Protein AF-A0A7M1S1E6-F1 (afdb_monomer_lite)

Foldseek 3Di:
DPPVVVVVVVVVVVVVVVVVVVVVVVVVVVVVVPPPPPPPPDDDDDDDDDDDDDDDDPDPPDDPDDDPDDPPPPPPPPPPPPPPVVVVVVVVVVLVVCCVVQVVVHDVSNVVSVVVVVVVVVVVVVVVVLVVLVVVLVVLQVVLVVQLVVCVVVVPPVSNVVSVVVHRDRPVVVVVVVVVVVPD

Secondary structure (DSSP, 8-state):
--HHHHHHHHHHHHHHHHHHHHHHHHHHHHTTGGGSSSSSS-------------PPP-------------TTS-TTSSS--S--HHHHHHHHHHHHHHHHHHHHT-HHHHHHHHHHHHHHHHHHHHHHHHHHHHHHHHHHHHHHHHHHHHHHHHT-HHHHHHHHHTPPPPHHHHHHHHHHTT--

Radius of gyration: 31.43 Å; chains: 1; bounding box: 73×65×68 Å

pLDDT: mean 72.52, std 20.59, range [36.53, 97.0]

Sequence (184 aa):
MNTRIGRIAGVFLFIAALAVFISLSDKKEELAATKKTVVQNEITETDSKQKIQTPKPKEKSLKPAMPVLKNDEYAILSDMDKKDDSKEDFLERAEAHKEALARERGSEALERYYEQKEKKEKRLSERQAKREANKVYHEKMKSWREEIKEAKENGDNDRLDELKNHRPIHHQKEVQLTNNDTES

Structure (mmCIF, N/CA/C/O backbone):
data_AF-A0A7M1S1E6-F1
#
_entry.id   AF-A0A7M1S1E6-F1
#
loop_
_atom_site.group_PDB
_atom_site.id
_atom_site.type_symbol
_atom_site.label_atom_id
_atom_site.label_alt_id
_atom_site.label_comp_id
_atom_site.label_asym_id
_atom_site.label_entity_id
_atom_site.label_seq_id
_atom_site.pdbx_PDB_ins_code
_atom_site.Cartn_x
_atom_site.Cartn_y
_atom_site.Cartn_z
_atom_site.occupancy
_atom_site.B_iso_or_equiv
_atom_site.auth_seq_id
_atom_site.auth_comp_id
_atom_site.auth_asym_id
_atom_site.auth_atom_id
_atom_site.pdbx_PDB_model_num
ATOM 1 N N . MET A 1 1 ? -32.875 4.373 -35.059 1.00 52.97 1 MET A N 1
ATOM 2 C CA . MET A 1 1 ? -32.781 3.247 -34.097 1.00 52.97 1 MET A CA 1
ATOM 3 C C . MET A 1 1 ? -31.522 2.392 -34.344 1.00 52.97 1 MET A C 1
ATOM 5 O O . MET A 1 1 ? -31.580 1.179 -34.210 1.00 52.97 1 MET A O 1
ATOM 9 N N . ASN A 1 2 ? -30.352 2.994 -34.631 1.00 56.81 2 ASN A N 1
ATOM 10 C CA . ASN A 1 2 ? -29.192 2.249 -35.174 1.00 56.81 2 ASN A CA 1
ATOM 11 C C . ASN A 1 2 ? -27.992 2.125 -34.211 1.00 56.81 2 ASN A C 1
ATOM 13 O O . ASN A 1 2 ? -27.007 1.475 -34.537 1.00 56.81 2 ASN A O 1
ATOM 17 N N . THR A 1 3 ? -28.056 2.700 -33.006 1.00 56.97 3 THR A N 1
ATOM 18 C CA . THR A 1 3 ? -26.932 2.691 -32.045 1.00 56.97 3 THR A CA 1
ATOM 19 C C . THR A 1 3 ? -26.925 1.486 -31.100 1.00 56.97 3 THR A C 1
ATOM 21 O O . THR A 1 3 ? -25.923 1.232 -30.436 1.00 56.97 3 THR A O 1
ATOM 24 N N . ARG A 1 4 ? -28.023 0.720 -31.026 1.00 57.44 4 ARG A N 1
ATOM 25 C CA . ARG A 1 4 ? -28.127 -0.455 -30.141 1.00 57.44 4 ARG A CA 1
ATOM 26 C C . ARG A 1 4 ? -27.495 -1.710 -30.752 1.00 57.44 4 ARG A C 1
ATOM 28 O O . ARG A 1 4 ? -26.844 -2.460 -30.038 1.00 57.44 4 ARG A O 1
ATOM 35 N N . ILE A 1 5 ? -27.601 -1.884 -32.069 1.00 60.41 5 ILE A N 1
ATOM 36 C CA . ILE A 1 5 ? -27.043 -3.043 -32.786 1.00 60.41 5 ILE A CA 1
ATOM 37 C C . ILE A 1 5 ? -25.507 -2.966 -32.843 1.00 60.41 5 ILE A C 1
ATOM 39 O O . ILE A 1 5 ? -24.835 -3.966 -32.611 1.00 60.41 5 ILE A O 1
ATOM 43 N N . GLY A 1 6 ? -24.940 -1.766 -33.029 1.00 58.78 6 GLY A N 1
ATOM 44 C CA . GLY A 1 6 ? -23.483 -1.568 -33.015 1.00 58.78 6 GLY A CA 1
ATOM 45 C C . GLY A 1 6 ? -22.830 -1.856 -31.657 1.00 58.78 6 GLY A C 1
ATOM 46 O O . GLY A 1 6 ? -21.718 -2.371 -31.603 1.00 58.78 6 GLY A O 1
ATOM 47 N N . ARG A 1 7 ? -23.540 -1.596 -30.550 1.00 61.97 7 ARG A N 1
ATOM 48 C CA . ARG A 1 7 ? -23.051 -1.909 -29.196 1.00 61.97 7 ARG A CA 1
ATOM 49 C C . ARG A 1 7 ? -23.015 -3.411 -28.930 1.00 61.97 7 ARG A C 1
ATOM 51 O O . ARG A 1 7 ? -22.058 -3.891 -28.339 1.00 61.97 7 ARG A O 1
ATOM 58 N N . ILE A 1 8 ? -24.014 -4.149 -29.410 1.00 68.25 8 ILE A N 1
ATOM 59 C CA . ILE A 1 8 ? -24.065 -5.609 -29.268 1.00 68.25 8 ILE A CA 1
ATOM 60 C C . ILE A 1 8 ? -22.963 -6.261 -30.114 1.00 68.25 8 ILE A C 1
ATOM 62 O O . ILE A 1 8 ? -22.230 -7.106 -29.608 1.00 68.25 8 ILE A O 1
ATOM 66 N N . ALA A 1 9 ? -22.767 -5.808 -31.357 1.00 68.12 9 ALA A N 1
ATOM 67 C CA . ALA A 1 9 ? -21.688 -6.301 -32.215 1.00 68.12 9 ALA A CA 1
ATOM 68 C C . ALA A 1 9 ? -20.290 -6.058 -31.610 1.00 68.12 9 ALA A C 1
ATOM 70 O O . ALA A 1 9 ? -19.444 -6.948 -31.655 1.00 68.12 9 ALA A O 1
ATOM 71 N N . GLY A 1 10 ? -20.063 -4.898 -30.982 1.00 68.12 10 GLY A N 1
ATOM 72 C CA . GLY A 1 10 ? -18.801 -4.597 -30.296 1.00 68.12 10 GLY A CA 1
ATOM 73 C C . GLY A 1 10 ? -18.521 -5.510 -29.098 1.00 68.12 10 GLY A C 1
ATOM 74 O O . GLY A 1 10 ? -17.386 -5.946 -28.915 1.00 68.12 10 GLY A O 1
ATOM 75 N N . VAL A 1 11 ? -19.553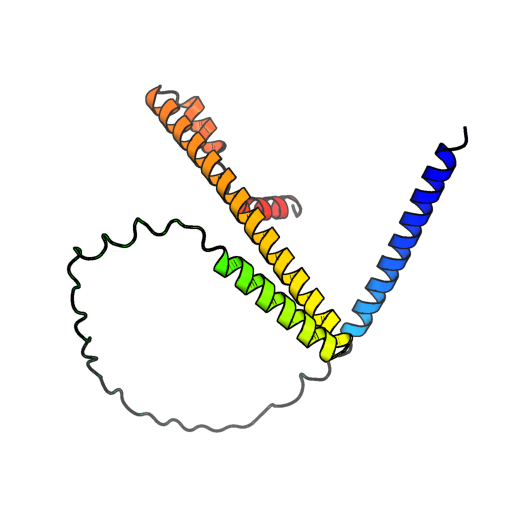 -5.860 -28.322 1.00 75.88 11 VAL A N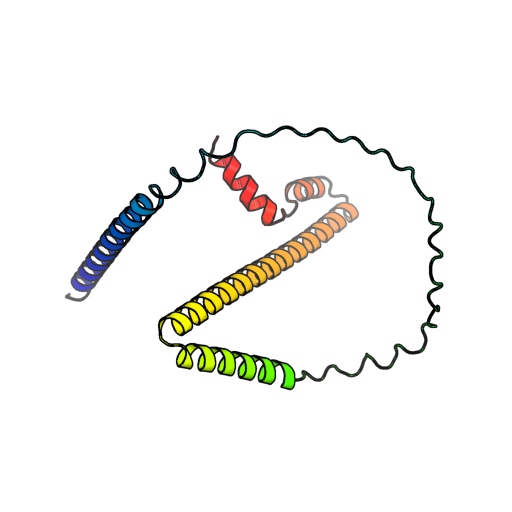 1
ATOM 76 C CA . VAL A 1 11 ? -19.417 -6.788 -27.185 1.00 75.88 11 VAL A CA 1
ATOM 77 C C . VAL A 1 11 ? -19.069 -8.200 -27.663 1.00 75.88 11 VAL A C 1
ATOM 79 O O . VAL A 1 11 ? -18.168 -8.822 -27.106 1.00 75.88 11 VAL A O 1
ATOM 82 N N . PHE A 1 12 ? -19.704 -8.691 -28.731 1.00 76.50 12 PHE A N 1
ATOM 83 C CA . PHE A 1 12 ? -19.366 -10.003 -29.295 1.00 76.50 12 PHE A CA 1
ATOM 84 C C . PHE A 1 12 ? -17.934 -10.060 -29.843 1.00 76.50 12 PHE A C 1
ATOM 86 O O . PHE A 1 12 ? -17.242 -11.059 -29.645 1.00 76.50 12 PHE A O 1
ATOM 93 N N . LEU A 1 13 ? -17.460 -8.981 -30.470 1.00 78.44 13 LEU A N 1
ATOM 94 C CA . LEU A 1 13 ? -16.096 -8.897 -30.999 1.00 78.44 13 LEU A CA 1
ATOM 95 C C . LEU A 1 13 ? -15.051 -8.883 -29.868 1.00 78.44 13 LEU A C 1
ATOM 97 O O . LEU A 1 13 ? -14.005 -9.519 -29.979 1.00 78.44 13 LEU A O 1
ATOM 101 N N . PHE A 1 14 ? -15.372 -8.237 -28.744 1.00 79.81 14 PHE A N 1
ATOM 102 C CA . PHE A 1 14 ? -14.532 -8.232 -27.546 1.00 79.81 14 PHE A CA 1
ATOM 103 C C . PHE A 1 14 ? -14.448 -9.614 -26.873 1.00 79.81 14 PHE A C 1
ATOM 105 O O . PHE A 1 14 ? -13.361 -10.056 -26.503 1.00 79.81 14 PHE A O 1
ATOM 112 N N . ILE A 1 15 ? -15.570 -10.336 -26.777 1.00 79.56 15 ILE A N 1
ATOM 113 C CA . ILE A 1 15 ? -15.604 -11.702 -26.223 1.00 79.56 15 ILE A CA 1
ATOM 114 C C . ILE A 1 15 ? -14.808 -12.673 -27.107 1.00 79.56 15 ILE A C 1
ATOM 116 O O . ILE A 1 15 ? -14.051 -13.495 -26.592 1.00 79.56 15 ILE A O 1
ATOM 120 N N . ALA A 1 16 ? -14.916 -12.550 -28.434 1.00 78.06 16 ALA A N 1
ATOM 121 C CA . ALA A 1 16 ? -14.142 -13.372 -29.363 1.00 78.06 16 ALA A CA 1
ATOM 122 C C . ALA A 1 16 ? -12.626 -13.134 -29.223 1.00 78.06 16 ALA A C 1
ATOM 124 O O . ALA A 1 16 ? -11.854 -14.092 -29.208 1.00 78.06 16 ALA A O 1
ATOM 125 N N . ALA A 1 17 ? -12.194 -11.878 -29.053 1.00 75.75 17 ALA A N 1
ATOM 126 C CA . ALA A 1 17 ? -10.786 -11.549 -28.827 1.00 75.75 17 ALA A CA 1
ATOM 127 C C . ALA A 1 17 ? -10.250 -12.135 -27.505 1.00 75.75 17 ALA A C 1
ATOM 129 O O . ALA A 1 17 ? -9.141 -12.672 -27.474 1.00 75.75 17 ALA A O 1
ATOM 130 N N . LEU A 1 18 ? -11.053 -12.100 -26.436 1.00 76.56 18 LEU A N 1
ATOM 131 C CA . LEU A 1 18 ? -10.714 -12.709 -25.145 1.00 76.56 18 LEU A CA 1
ATOM 132 C C . LEU A 1 18 ? -10.569 -14.234 -25.236 1.00 76.56 18 LEU A C 1
ATOM 134 O O . LEU A 1 18 ? -9.604 -14.784 -24.711 1.00 76.56 18 LEU A O 1
ATOM 138 N N . ALA A 1 19 ? -11.470 -14.916 -25.948 1.00 73.81 19 ALA A N 1
ATOM 139 C CA . ALA A 1 19 ? -11.402 -16.368 -26.127 1.00 73.81 19 ALA A CA 1
ATOM 140 C C . ALA A 1 19 ? -10.139 -16.811 -26.894 1.00 73.81 19 ALA A C 1
ATOM 142 O O . ALA A 1 19 ? -9.501 -17.800 -26.530 1.00 73.81 19 ALA A O 1
ATOM 143 N N . VAL A 1 20 ? -9.731 -16.052 -27.920 1.00 72.00 20 VAL A N 1
ATOM 144 C CA . VAL A 1 20 ? -8.481 -16.309 -28.655 1.00 72.00 20 VAL A CA 1
ATOM 145 C C . VAL A 1 20 ? -7.259 -16.093 -27.755 1.00 72.00 20 VAL A C 1
ATOM 147 O O . VAL A 1 20 ? -6.328 -16.897 -27.784 1.00 72.00 20 VAL A O 1
ATOM 150 N N . PHE A 1 21 ? -7.263 -15.054 -26.915 1.00 70.19 21 PHE A N 1
ATOM 151 C CA . PHE A 1 21 ? -6.151 -14.758 -26.007 1.00 70.19 21 PHE A CA 1
ATOM 152 C C . PHE A 1 21 ? -5.959 -15.833 -24.922 1.00 70.19 21 PHE A C 1
ATOM 154 O O . PHE A 1 21 ? -4.823 -16.208 -24.617 1.00 70.19 21 PHE A O 1
ATOM 161 N N . ILE A 1 22 ? -7.055 -16.381 -24.388 1.00 69.75 22 ILE A N 1
ATOM 162 C CA . ILE A 1 22 ? -7.017 -17.500 -23.433 1.00 69.75 22 ILE A CA 1
ATOM 163 C C . ILE A 1 22 ? -6.448 -18.756 -24.113 1.00 69.75 22 ILE A C 1
ATOM 165 O O . ILE A 1 22 ? -5.489 -19.339 -23.616 1.00 69.75 22 ILE A O 1
ATOM 169 N N . SER A 1 23 ? -6.917 -19.099 -25.319 1.00 63.22 23 SER A N 1
ATOM 170 C CA . SER A 1 23 ? -6.437 -20.289 -26.041 1.00 63.22 23 SER A CA 1
ATOM 171 C C . SER A 1 23 ? -4.952 -20.221 -26.450 1.00 63.22 23 SER A C 1
ATOM 173 O O . SER A 1 23 ? -4.281 -21.251 -26.535 1.00 63.22 23 SER A O 1
ATOM 175 N N . LEU A 1 24 ? -4.395 -19.024 -26.681 1.00 58.66 24 LEU A N 1
ATOM 176 C CA . LEU A 1 24 ? -2.949 -18.852 -26.890 1.00 58.66 24 LEU A CA 1
ATOM 177 C C . LEU A 1 24 ? -2.126 -18.964 -25.598 1.00 58.66 24 LEU A C 1
ATOM 179 O O . LEU A 1 24 ? -0.933 -19.267 -25.674 1.00 58.66 24 LEU A O 1
ATOM 183 N N . SER A 1 25 ? -2.731 -18.703 -24.441 1.00 57.88 25 SER A N 1
ATOM 184 C CA . SER A 1 25 ? -2.046 -18.748 -23.146 1.00 57.88 25 SER A CA 1
ATOM 185 C C . SER A 1 25 ? -1.888 -20.188 -22.652 1.00 57.88 25 SER A C 1
ATOM 187 O O . SER A 1 25 ? -0.794 -20.550 -22.222 1.00 57.88 25 SER A O 1
ATOM 189 N N . ASP A 1 26 ? -2.890 -21.044 -22.873 1.00 54.19 26 ASP A N 1
ATOM 190 C CA . ASP A 1 26 ? -2.815 -22.478 -22.541 1.00 54.19 26 ASP A CA 1
ATOM 191 C C . ASP A 1 26 ? -1.723 -23.208 -23.349 1.00 54.19 26 ASP A C 1
ATOM 193 O O . ASP A 1 26 ? -1.003 -24.064 -22.833 1.00 54.19 26 ASP A O 1
ATOM 197 N N . LYS A 1 27 ? -1.487 -22.797 -24.604 1.00 53.91 27 LYS A N 1
ATOM 198 C CA . LYS A 1 27 ? -0.403 -23.359 -25.437 1.00 53.91 27 LYS A CA 1
ATOM 199 C C . LYS A 1 27 ? 1.004 -22.981 -24.963 1.00 53.91 27 LYS A C 1
ATOM 201 O O . LYS A 1 27 ? 1.975 -23.616 -25.375 1.00 53.91 27 LYS A O 1
ATOM 206 N N . LYS A 1 28 ? 1.150 -21.944 -24.128 1.00 51.31 28 LYS A N 1
ATOM 207 C CA . LYS A 1 28 ? 2.451 -21.557 -23.558 1.00 51.31 28 LYS A CA 1
ATOM 208 C C . LYS A 1 28 ? 2.794 -22.350 -22.298 1.00 51.31 28 LYS A C 1
ATOM 210 O O . LYS A 1 28 ? 3.980 -22.545 -22.038 1.00 51.31 28 LYS A O 1
ATOM 215 N N . GLU A 1 29 ? 1.802 -22.849 -21.560 1.00 48.88 29 GLU A N 1
ATOM 216 C CA . GLU A 1 29 ? 2.043 -23.711 -20.396 1.00 48.88 29 GLU A CA 1
ATOM 217 C C . GLU A 1 29 ? 2.444 -25.138 -20.789 1.00 48.88 29 GLU A C 1
ATOM 219 O O . GLU A 1 29 ? 3.326 -25.719 -20.153 1.00 48.88 29 GLU A O 1
ATOM 224 N N . GLU A 1 30 ? 1.920 -25.675 -21.895 1.00 47.91 30 GLU A N 1
ATOM 225 C CA . GLU A 1 30 ? 2.250 -27.040 -22.337 1.00 47.91 30 GLU A CA 1
ATOM 226 C C . GLU A 1 30 ? 3.721 -27.188 -22.799 1.00 47.91 30 GLU A C 1
ATOM 228 O O . GLU A 1 30 ? 4.353 -28.230 -22.615 1.00 47.91 30 GLU A O 1
ATOM 233 N N . LEU A 1 31 ? 4.334 -26.112 -23.308 1.00 46.62 31 LEU A N 1
ATOM 234 C CA . LEU A 1 31 ? 5.741 -26.086 -23.744 1.00 46.62 31 LEU A CA 1
ATOM 235 C C . LEU A 1 31 ? 6.757 -25.914 -22.599 1.00 46.62 31 LEU A C 1
ATOM 237 O O . LEU A 1 31 ? 7.948 -26.177 -22.788 1.00 46.62 31 LEU A O 1
ATOM 241 N N . ALA A 1 32 ? 6.322 -25.483 -21.412 1.00 46.84 32 ALA A N 1
ATOM 242 C CA . ALA A 1 32 ? 7.204 -25.268 -20.262 1.00 46.84 32 ALA A CA 1
ATOM 243 C C . ALA A 1 32 ? 7.409 -26.537 -19.410 1.00 46.84 32 ALA A C 1
ATOM 245 O O . ALA A 1 32 ? 8.403 -26.640 -18.683 1.00 46.84 32 ALA A O 1
ATOM 246 N N . ALA A 1 33 ? 6.507 -27.518 -19.516 1.00 47.44 33 ALA A N 1
ATOM 247 C CA . ALA A 1 33 ? 6.531 -28.737 -18.709 1.00 47.44 33 ALA A CA 1
ATOM 248 C C . ALA A 1 33 ? 7.559 -29.786 -19.183 1.00 47.44 33 ALA A C 1
ATOM 250 O O . ALA A 1 33 ? 8.023 -30.596 -18.385 1.00 47.44 33 ALA A O 1
ATOM 251 N N . THR A 1 34 ? 7.991 -29.754 -20.447 1.00 49.56 34 THR A N 1
ATOM 252 C CA . THR A 1 34 ? 8.858 -30.798 -21.031 1.00 49.56 34 THR A CA 1
ATOM 253 C C . THR A 1 34 ? 10.362 -30.580 -20.834 1.00 49.56 34 THR A C 1
ATOM 255 O O . THR A 1 34 ? 11.150 -31.469 -21.148 1.00 49.56 34 THR A O 1
ATOM 258 N N . LYS A 1 35 ? 10.802 -29.444 -20.270 1.00 48.03 35 LYS A N 1
ATOM 259 C CA . LYS A 1 35 ? 12.237 -29.172 -20.024 1.00 48.03 35 LYS A CA 1
ATOM 260 C C . LYS A 1 35 ? 12.731 -29.510 -18.615 1.00 48.03 35 LYS A C 1
ATOM 262 O O . LYS A 1 35 ? 13.939 -29.519 -18.396 1.00 48.03 35 LYS A O 1
ATOM 267 N N . LYS A 1 36 ? 11.844 -29.781 -17.651 1.00 47.56 36 LYS A N 1
ATOM 268 C CA . LYS A 1 36 ? 12.243 -29.997 -16.245 1.00 47.56 36 LYS A CA 1
ATOM 269 C C . LYS A 1 36 ? 12.613 -31.439 -15.891 1.00 47.56 36 LYS A C 1
ATOM 271 O O . LYS A 1 36 ? 13.169 -31.658 -14.822 1.00 47.56 36 LYS A O 1
ATOM 276 N N . THR A 1 37 ? 12.374 -32.406 -16.771 1.00 40.62 37 THR A N 1
ATOM 277 C CA . THR A 1 37 ? 12.481 -33.834 -16.424 1.00 40.62 37 THR A CA 1
ATOM 278 C C . THR A 1 37 ? 13.822 -34.488 -16.770 1.00 40.62 37 THR A C 1
ATOM 280 O O . THR A 1 37 ? 14.015 -35.653 -16.451 1.00 40.62 37 THR A O 1
ATOM 283 N N . VAL A 1 38 ? 14.768 -33.772 -17.393 1.00 44.47 38 VAL A N 1
ATOM 284 C CA . VAL A 1 38 ? 16.019 -34.379 -17.907 1.00 44.47 38 VAL A CA 1
ATOM 285 C C . VAL A 1 38 ? 17.242 -34.162 -16.994 1.00 44.47 38 VAL A C 1
ATOM 287 O O . VAL A 1 38 ? 18.271 -34.786 -17.204 1.00 44.47 38 VAL A O 1
ATOM 290 N N . VAL A 1 39 ? 17.165 -33.334 -15.944 1.00 42.72 39 VAL A N 1
ATOM 291 C CA . VAL A 1 39 ? 18.375 -32.871 -15.212 1.00 42.72 39 VAL A CA 1
ATOM 292 C C . VAL A 1 39 ? 18.534 -33.467 -13.797 1.00 42.72 39 VAL A C 1
ATOM 294 O O . VAL A 1 39 ? 19.424 -33.063 -13.062 1.00 42.72 39 VAL A O 1
ATOM 297 N N . GLN A 1 40 ? 17.710 -34.434 -13.374 1.00 36.53 40 GLN A N 1
ATOM 298 C CA . GLN A 1 40 ? 17.728 -34.932 -11.979 1.00 36.53 40 GLN A CA 1
ATOM 299 C C . GLN A 1 40 ? 18.268 -36.351 -11.743 1.00 36.53 40 GLN A C 1
ATOM 301 O O . GLN A 1 40 ? 18.232 -36.805 -10.605 1.00 36.53 40 GLN A O 1
ATOM 306 N N . ASN A 1 41 ? 18.840 -37.020 -12.747 1.00 43.00 41 ASN A N 1
ATOM 307 C CA . ASN A 1 41 ? 19.399 -38.366 -12.579 1.00 43.00 41 ASN A CA 1
ATOM 308 C C . ASN A 1 41 ? 20.877 -38.433 -12.977 1.00 43.00 41 ASN A C 1
ATOM 310 O O . ASN A 1 41 ? 21.221 -39.070 -13.963 1.00 43.00 41 ASN A O 1
ATOM 314 N N . GLU A 1 42 ? 21.755 -37.793 -12.211 1.00 41.34 42 GLU A N 1
ATOM 315 C CA . GLU A 1 42 ? 23.163 -38.191 -12.139 1.00 41.34 42 GLU A CA 1
ATOM 316 C C . GLU A 1 42 ? 23.797 -37.569 -10.892 1.00 41.34 42 GLU A C 1
ATOM 318 O O . GLU A 1 42 ? 23.424 -36.471 -10.486 1.00 41.34 42 GLU A O 1
ATOM 323 N N . ILE A 1 43 ? 24.777 -38.266 -10.317 1.00 43.59 43 ILE A N 1
ATOM 324 C CA . ILE A 1 43 ? 25.498 -37.987 -9.062 1.00 43.59 43 ILE A CA 1
ATOM 325 C C . ILE A 1 43 ? 24.903 -38.708 -7.838 1.00 43.59 43 ILE A C 1
ATOM 327 O O . ILE A 1 43 ? 24.422 -38.118 -6.870 1.00 43.59 43 ILE A O 1
ATOM 331 N N . THR A 1 44 ? 25.030 -40.033 -7.863 1.00 42.72 44 THR A N 1
ATOM 332 C CA . THR A 1 44 ? 25.275 -40.844 -6.665 1.00 42.72 44 THR A CA 1
ATOM 333 C C . THR A 1 44 ? 26.758 -41.211 -6.589 1.00 42.72 44 THR A C 1
ATOM 335 O O . THR A 1 44 ? 27.384 -41.453 -7.615 1.00 42.72 44 THR A O 1
ATOM 338 N N . GLU A 1 45 ? 27.242 -41.309 -5.347 1.00 38.50 45 GLU A N 1
ATOM 339 C CA . GLU A 1 45 ? 28.502 -41.920 -4.891 1.00 38.50 45 GLU A CA 1
ATOM 340 C C . GLU A 1 45 ? 29.796 -41.110 -5.084 1.00 38.50 45 GLU A C 1
ATOM 342 O O . GLU A 1 45 ? 30.322 -40.976 -6.177 1.00 38.50 45 GLU A O 1
ATOM 347 N N . THR A 1 46 ? 30.374 -40.638 -3.972 1.00 42.88 46 THR A N 1
ATOM 348 C CA . THR A 1 46 ? 31.541 -41.322 -3.385 1.00 42.88 46 THR A CA 1
ATOM 349 C C . THR A 1 46 ? 31.732 -40.950 -1.913 1.00 42.88 46 THR A C 1
ATOM 351 O O . THR A 1 46 ? 31.617 -39.795 -1.506 1.00 42.88 46 THR A O 1
ATOM 354 N N . ASP A 1 47 ? 32.026 -41.994 -1.147 1.00 37.25 47 ASP A N 1
ATOM 355 C CA . ASP A 1 47 ? 32.567 -42.060 0.207 1.00 37.25 47 ASP A CA 1
ATOM 356 C C . ASP A 1 47 ? 33.791 -41.145 0.422 1.00 37.25 47 ASP A C 1
ATOM 358 O O . ASP A 1 47 ? 34.714 -41.156 -0.387 1.00 37.25 47 ASP A O 1
ATOM 362 N N . SER A 1 48 ? 33.874 -40.453 1.566 1.00 37.53 48 SER A N 1
ATOM 363 C CA . SER A 1 48 ? 35.142 -40.351 2.309 1.00 37.53 48 SER A CA 1
ATOM 364 C C . SER A 1 48 ? 34.925 -39.811 3.722 1.00 37.53 48 SER A C 1
ATOM 366 O O . SER A 1 48 ? 34.651 -38.634 3.966 1.00 37.53 48 SER A O 1
ATOM 368 N N . LYS A 1 49 ? 35.083 -40.716 4.686 1.00 45.03 49 LYS A N 1
ATOM 369 C CA . LYS A 1 49 ? 35.273 -40.417 6.101 1.00 45.03 49 LYS A CA 1
ATOM 370 C C . LYS A 1 49 ? 36.620 -39.715 6.288 1.00 45.03 49 LYS A C 1
ATOM 372 O O . LYS A 1 49 ? 37.650 -40.335 6.057 1.00 45.03 49 LYS A O 1
ATOM 377 N N . GLN A 1 50 ? 36.634 -38.525 6.887 1.00 42.56 50 GLN A N 1
ATOM 378 C CA . GLN A 1 50 ? 37.737 -38.137 7.771 1.00 42.56 50 GLN A CA 1
ATOM 379 C C . GLN A 1 50 ? 37.246 -37.224 8.897 1.00 42.56 50 GLN A C 1
ATOM 381 O O . GLN A 1 50 ? 36.925 -36.051 8.736 1.00 42.56 50 GLN A O 1
ATOM 386 N N . LYS A 1 51 ? 37.159 -37.843 10.072 1.00 43.66 51 LYS A N 1
ATOM 387 C CA . LYS A 1 51 ? 36.808 -37.264 11.361 1.00 43.66 51 LYS A CA 1
ATOM 388 C C . LYS A 1 51 ? 38.086 -36.666 11.950 1.00 43.66 51 LYS A C 1
ATOM 390 O O . LYS A 1 51 ? 38.914 -37.413 12.460 1.00 43.66 51 LYS A O 1
ATOM 395 N N . ILE A 1 52 ? 38.247 -35.346 11.891 1.00 49.44 52 ILE A N 1
ATOM 396 C CA . ILE A 1 52 ? 39.292 -34.637 12.641 1.00 49.44 52 ILE A CA 1
ATOM 397 C C . ILE A 1 52 ? 38.594 -33.788 13.701 1.00 49.44 52 ILE A C 1
ATOM 399 O O . ILE A 1 52 ? 37.953 -32.782 13.410 1.00 49.44 52 ILE A O 1
ATOM 403 N N . GLN A 1 53 ? 38.676 -34.262 14.945 1.00 44.97 53 GLN A N 1
ATOM 404 C CA . GLN A 1 53 ? 38.382 -33.481 16.139 1.00 44.97 53 GLN A CA 1
ATOM 405 C C . GLN A 1 53 ? 39.509 -32.470 16.347 1.00 44.97 53 GLN A C 1
ATOM 407 O O . GLN A 1 53 ? 40.665 -32.866 16.480 1.00 44.97 53 GLN A O 1
ATOM 412 N N . THR A 1 54 ? 39.169 -31.192 16.479 1.00 52.03 54 THR A N 1
ATOM 413 C CA . THR A 1 54 ? 40.032 -30.204 17.133 1.00 52.03 54 THR A CA 1
ATOM 414 C C . THR A 1 54 ? 39.232 -29.412 18.178 1.00 52.03 54 THR A C 1
ATOM 416 O O . THR A 1 54 ? 38.046 -29.134 17.979 1.00 52.03 54 THR A O 1
ATOM 419 N N . PRO A 1 55 ? 39.828 -29.132 19.353 1.00 47.66 55 PRO A N 1
ATOM 420 C CA . PRO A 1 55 ? 39.122 -28.632 20.531 1.00 47.66 55 PRO A CA 1
ATOM 421 C C . PRO A 1 55 ? 38.822 -27.125 20.477 1.00 47.66 55 PRO A C 1
ATOM 423 O O . PRO A 1 55 ? 39.568 -26.340 19.901 1.00 47.66 55 PRO A O 1
ATOM 426 N N . LYS A 1 56 ? 37.739 -26.731 21.165 1.00 47.44 56 LYS A N 1
ATOM 427 C CA . LYS A 1 56 ? 37.313 -25.345 21.441 1.00 47.44 56 LYS A CA 1
ATOM 428 C C . LYS A 1 56 ? 38.444 -24.476 22.022 1.00 47.44 56 LYS A C 1
ATOM 430 O O . LYS A 1 56 ? 38.884 -24.768 23.137 1.00 47.44 56 LYS A O 1
ATOM 435 N N . PRO A 1 57 ? 38.763 -23.319 21.422 1.00 43.00 57 PRO A N 1
ATOM 436 C CA . PRO A 1 57 ? 39.325 -22.197 22.157 1.00 43.00 57 PRO A CA 1
ATOM 437 C C . PRO A 1 57 ? 38.192 -21.304 22.692 1.00 43.00 57 PRO A C 1
ATOM 439 O O . PRO A 1 57 ? 37.323 -20.837 21.958 1.00 43.00 57 PRO A O 1
ATOM 442 N N . LYS A 1 58 ? 38.180 -21.088 24.012 1.00 52.31 58 LYS A N 1
ATOM 443 C CA . LYS A 1 58 ? 37.349 -20.073 24.672 1.00 52.31 58 LYS A CA 1
ATOM 444 C C . LYS A 1 58 ? 37.974 -18.701 24.416 1.00 52.31 58 LYS A C 1
ATOM 446 O O . LYS A 1 58 ? 38.821 -18.269 25.193 1.00 52.31 58 LYS A O 1
ATOM 451 N N . GLU A 1 59 ? 37.552 -18.005 23.368 1.00 48.03 59 GLU A N 1
ATOM 452 C CA . GLU A 1 59 ? 37.859 -16.581 23.241 1.00 48.03 59 GLU A CA 1
ATOM 453 C C . GLU A 1 59 ? 36.924 -15.773 24.141 1.00 48.03 59 GLU A C 1
ATOM 455 O O . GLU A 1 59 ? 35.711 -15.693 23.943 1.00 48.03 59 GLU A O 1
ATOM 460 N N . LYS A 1 60 ? 37.510 -15.175 25.179 1.00 58.53 60 LYS A N 1
ATOM 461 C CA . LYS A 1 60 ? 36.904 -14.066 25.908 1.00 58.53 60 LYS A CA 1
ATOM 462 C C . LYS A 1 60 ? 36.890 -12.867 24.959 1.00 58.53 60 LYS A C 1
ATOM 464 O O . LYS A 1 60 ? 37.876 -12.142 24.881 1.00 58.53 60 LYS A O 1
ATOM 469 N N . SER A 1 61 ? 35.791 -12.657 24.237 1.00 49.84 61 SER A N 1
ATOM 470 C CA . SER A 1 61 ? 35.587 -11.422 23.482 1.00 49.84 61 SER A CA 1
ATOM 471 C C . SER A 1 61 ? 35.490 -10.257 24.473 1.00 49.84 61 SER A C 1
ATOM 473 O O . SER A 1 61 ? 34.468 -10.085 25.147 1.00 49.84 61 SER A O 1
ATOM 475 N N . LEU A 1 62 ? 36.565 -9.475 24.599 1.00 52.12 62 LEU A N 1
ATOM 476 C CA . LEU A 1 62 ? 36.503 -8.143 25.187 1.00 52.12 62 LEU A CA 1
ATOM 477 C C . LEU A 1 62 ? 35.468 -7.342 24.391 1.00 52.12 62 LEU A C 1
ATOM 479 O O . LEU A 1 62 ? 35.648 -7.089 23.202 1.00 52.12 62 LEU A O 1
ATOM 483 N N . LYS A 1 63 ? 34.369 -6.959 25.042 1.00 59.62 63 LYS A N 1
ATOM 484 C CA . LYS A 1 63 ? 33.442 -5.972 24.487 1.00 59.62 63 LYS A CA 1
ATOM 485 C C . LYS A 1 63 ? 34.196 -4.639 24.396 1.00 59.62 63 LYS A C 1
ATOM 487 O O . LYS A 1 63 ? 34.701 -4.200 25.431 1.00 59.62 63 LYS A O 1
ATOM 492 N N . PRO A 1 64 ? 34.283 -3.978 23.230 1.00 55.75 64 PRO A N 1
ATOM 493 C CA . PRO A 1 64 ? 34.732 -2.597 23.199 1.00 55.75 64 PRO A CA 1
ATOM 494 C C . PRO A 1 64 ? 33.712 -1.751 23.970 1.00 55.75 64 PRO A C 1
ATOM 496 O O . PRO A 1 64 ? 32.509 -1.815 23.711 1.00 55.75 64 PRO A O 1
ATOM 499 N N . ALA A 1 65 ? 34.190 -1.007 24.966 1.00 53.59 65 ALA A N 1
ATOM 500 C CA . ALA A 1 65 ? 33.387 -0.026 25.676 1.00 53.59 65 ALA A CA 1
ATOM 501 C C . ALA A 1 65 ? 32.932 1.040 24.668 1.00 53.59 65 ALA A C 1
ATOM 503 O O . ALA A 1 65 ? 33.759 1.773 24.128 1.00 53.59 65 ALA A O 1
ATOM 504 N N . MET A 1 66 ? 31.630 1.104 24.380 1.00 58.09 66 MET A N 1
ATOM 505 C CA . MET A 1 66 ? 31.081 2.225 23.620 1.00 58.09 66 MET A CA 1
ATOM 506 C C . MET A 1 66 ? 31.131 3.483 24.496 1.00 58.09 66 MET A C 1
ATOM 508 O O . MET A 1 66 ? 30.698 3.418 25.651 1.00 58.09 66 MET A O 1
ATOM 512 N N . PRO A 1 67 ? 31.629 4.622 23.989 1.00 59.81 67 PRO A N 1
ATOM 513 C CA . PRO A 1 67 ? 31.504 5.882 24.699 1.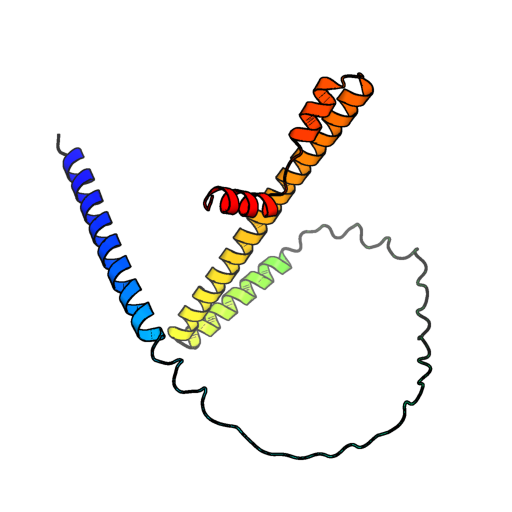00 59.81 67 PRO A CA 1
ATOM 514 C C . PRO A 1 67 ? 30.020 6.250 24.804 1.00 59.81 67 PRO A C 1
ATOM 516 O O . PRO A 1 67 ? 29.302 6.320 23.807 1.00 59.81 67 PRO A O 1
ATOM 519 N N . VAL A 1 68 ? 29.562 6.474 26.035 1.00 51.78 68 VAL A N 1
ATOM 520 C CA . VAL A 1 68 ? 28.258 7.069 26.334 1.00 51.78 68 VAL A CA 1
ATOM 521 C C . VAL A 1 68 ? 28.324 8.530 25.892 1.00 51.78 68 VAL A C 1
ATOM 523 O O . VAL A 1 68 ? 28.830 9.387 26.616 1.00 51.78 68 VAL A O 1
ATOM 526 N N . LEU A 1 69 ? 27.869 8.800 24.669 1.00 53.22 69 LEU A N 1
ATOM 527 C CA . LEU A 1 69 ? 27.604 10.154 24.191 1.00 53.22 69 LEU A CA 1
ATOM 528 C C . LEU A 1 69 ? 26.485 10.746 25.057 1.00 53.22 69 LEU A C 1
ATOM 530 O O . LEU A 1 69 ? 25.384 10.202 25.126 1.00 53.22 69 LEU A O 1
ATOM 534 N N . LYS A 1 70 ? 26.812 11.820 25.779 1.00 50.94 70 LYS A N 1
ATOM 535 C CA . LYS A 1 70 ? 25.877 12.582 26.610 1.00 50.94 70 LYS A CA 1
ATOM 536 C C . LYS A 1 70 ? 24.802 13.205 25.713 1.00 50.94 70 LYS A C 1
ATOM 538 O O . LYS A 1 70 ? 25.105 13.708 24.637 1.00 50.94 70 LYS A O 1
ATOM 543 N N . ASN A 1 71 ? 23.558 13.154 26.175 1.00 56.25 71 ASN A N 1
ATOM 544 C CA . ASN A 1 71 ? 22.327 13.441 25.432 1.00 56.25 71 ASN A CA 1
ATOM 545 C C . ASN A 1 71 ? 22.076 14.925 25.078 1.00 56.25 71 ASN A C 1
ATOM 547 O O . ASN A 1 71 ? 20.943 15.270 24.757 1.00 56.25 71 ASN A O 1
ATOM 551 N N . ASP A 1 72 ? 23.088 15.794 25.082 1.00 50.62 72 ASP A N 1
ATOM 552 C CA . ASP A 1 72 ? 22.864 17.248 25.007 1.00 50.62 72 ASP A CA 1
ATOM 553 C C . ASP A 1 72 ? 23.200 17.876 23.635 1.00 50.62 72 ASP A C 1
ATOM 555 O O . ASP A 1 72 ? 23.015 19.074 23.449 1.00 50.62 72 ASP A O 1
ATOM 559 N N . GLU A 1 73 ? 23.623 17.089 22.636 1.00 50.44 73 GLU A N 1
ATOM 560 C CA . GLU A 1 73 ? 23.956 17.578 21.276 1.00 50.44 73 GLU A CA 1
ATOM 561 C C . GLU A 1 73 ? 22.937 17.197 20.179 1.00 50.44 73 GLU A C 1
ATOM 563 O O . GLU A 1 73 ? 23.203 17.357 18.991 1.00 50.44 73 GLU A O 1
ATOM 568 N N . TYR A 1 74 ? 21.732 16.739 20.538 1.00 49.00 74 TYR A N 1
ATOM 569 C CA . TYR A 1 74 ? 20.684 16.398 19.554 1.00 49.00 74 TYR A CA 1
ATOM 570 C C . TYR A 1 74 ? 19.664 17.519 19.286 1.00 49.00 74 TYR A C 1
ATOM 572 O O . TYR A 1 74 ? 18.641 17.283 18.647 1.00 49.00 74 TYR A O 1
ATOM 580 N N . ALA A 1 75 ? 19.937 18.754 19.713 1.00 54.28 75 ALA A N 1
ATOM 581 C CA . ALA A 1 75 ? 19.061 19.908 19.478 1.00 54.28 75 ALA A CA 1
ATOM 582 C C . ALA A 1 75 ? 19.302 20.632 18.131 1.00 54.28 75 ALA A C 1
ATOM 584 O O . ALA A 1 75 ? 18.847 21.757 17.958 1.00 54.28 75 ALA A O 1
ATOM 585 N N . ILE A 1 76 ? 20.008 20.014 17.172 1.00 49.97 76 ILE A N 1
ATOM 586 C CA . ILE A 1 76 ? 20.267 20.588 15.828 1.00 49.97 76 ILE A CA 1
ATOM 587 C C . ILE A 1 76 ? 19.467 19.853 14.726 1.00 49.97 76 ILE A C 1
ATOM 589 O O . ILE A 1 76 ? 19.577 20.165 13.547 1.00 49.97 76 ILE A O 1
ATOM 593 N N . LEU A 1 77 ? 18.616 18.882 15.075 1.00 51.62 77 LEU A N 1
ATOM 594 C CA . LEU A 1 77 ? 17.861 18.093 14.085 1.00 51.62 77 LEU A CA 1
ATOM 595 C C . LEU A 1 77 ? 16.397 18.530 13.892 1.00 51.62 77 LEU A C 1
ATOM 597 O O . LEU A 1 77 ? 15.698 17.909 13.096 1.00 51.62 77 LEU A O 1
ATOM 601 N N . SER A 1 78 ? 15.919 19.578 14.572 1.00 52.69 78 SER A N 1
ATOM 602 C CA . SER A 1 78 ? 14.512 20.011 14.474 1.00 52.69 78 SER A CA 1
ATOM 603 C C . SER A 1 78 ? 14.197 20.972 13.320 1.00 52.69 78 SER A C 1
ATOM 605 O O . SER A 1 78 ? 13.020 21.205 13.065 1.00 52.69 78 SER A O 1
ATOM 607 N N . ASP A 1 79 ? 15.201 21.488 12.597 1.00 48.91 79 ASP A N 1
ATOM 608 C CA . ASP A 1 79 ? 15.008 22.617 11.663 1.00 48.91 79 ASP A CA 1
ATOM 609 C C . ASP A 1 79 ? 15.262 22.287 10.175 1.00 48.91 79 ASP A C 1
ATOM 611 O O . ASP A 1 79 ? 15.317 23.187 9.334 1.00 48.91 79 ASP A O 1
ATOM 615 N N . MET A 1 80 ? 15.377 21.009 9.794 1.00 49.59 80 MET A N 1
ATOM 616 C CA . MET A 1 80 ? 15.542 20.602 8.384 1.00 49.59 80 MET A CA 1
ATOM 617 C C . MET A 1 80 ? 14.290 19.958 7.780 1.00 49.59 80 MET A C 1
ATOM 619 O O . MET A 1 80 ? 14.372 18.957 7.078 1.00 49.59 80 MET A O 1
ATOM 623 N N . ASP A 1 81 ? 13.130 20.580 7.987 1.00 53.47 81 ASP A N 1
ATOM 624 C CA . ASP A 1 81 ? 11.880 20.225 7.295 1.00 53.47 81 ASP A CA 1
ATOM 625 C C . ASP A 1 81 ? 11.701 21.019 5.980 1.00 53.47 81 ASP A C 1
ATOM 627 O O . ASP A 1 81 ? 10.596 21.345 5.543 1.00 53.47 81 ASP A O 1
ATOM 631 N N . LYS A 1 82 ? 12.815 21.366 5.319 1.00 59.41 82 LYS A N 1
ATOM 632 C CA . LYS A 1 82 ? 12.785 21.802 3.920 1.00 59.41 82 LYS A CA 1
ATOM 633 C C . LYS A 1 82 ? 12.744 20.536 3.078 1.00 59.41 82 LYS A C 1
ATOM 635 O O . LYS A 1 82 ? 13.711 19.780 3.073 1.00 59.41 82 LYS A O 1
ATOM 640 N N . LYS A 1 83 ? 11.624 20.291 2.392 1.00 58.31 83 LYS A N 1
ATOM 641 C CA . LYS A 1 83 ? 11.550 19.270 1.343 1.00 58.31 83 LYS A CA 1
ATOM 642 C C . LYS A 1 83 ? 12.699 19.516 0.371 1.00 58.31 83 LYS A C 1
ATOM 644 O O . LYS A 1 83 ? 12.744 20.538 -0.304 1.00 58.31 83 LYS A O 1
ATOM 649 N N . ASP A 1 84 ? 13.665 18.614 0.398 1.00 62.47 84 ASP A N 1
ATOM 650 C CA . ASP A 1 84 ? 14.828 18.661 -0.467 1.00 62.47 84 ASP A CA 1
ATOM 651 C C . ASP A 1 84 ? 14.382 18.138 -1.839 1.00 62.47 84 ASP A C 1
ATOM 653 O O . ASP A 1 84 ? 14.497 16.945 -2.135 1.00 62.47 84 ASP A O 1
ATOM 657 N N . ASP A 1 85 ? 13.824 19.030 -2.665 1.00 62.41 85 ASP A N 1
ATOM 658 C CA . ASP A 1 85 ? 13.432 18.745 -4.059 1.00 62.41 85 ASP A CA 1
ATOM 659 C C . ASP A 1 85 ? 14.607 18.110 -4.846 1.00 62.41 85 ASP A C 1
ATOM 661 O O . ASP A 1 85 ? 14.421 17.313 -5.764 1.00 62.41 85 ASP A O 1
ATOM 665 N N . SER A 1 86 ? 15.841 18.340 -4.374 1.00 74.44 86 SER A N 1
ATOM 666 C CA . SER A 1 86 ? 17.086 17.716 -4.832 1.00 74.44 86 SER A CA 1
ATOM 667 C C . SER A 1 86 ? 17.061 16.180 -4.878 1.00 74.44 86 SER A C 1
ATOM 669 O O . SER A 1 86 ? 17.715 15.579 -5.736 1.00 74.44 86 SER A O 1
ATOM 671 N N . LYS A 1 87 ? 16.315 15.513 -3.986 1.00 83.56 87 LYS A N 1
ATOM 672 C CA . LYS A 1 87 ? 16.233 14.046 -3.956 1.00 83.56 87 LYS A CA 1
ATOM 673 C C . LYS A 1 87 ? 15.307 13.497 -5.036 1.00 83.56 87 LYS A C 1
ATOM 675 O O . LYS A 1 87 ? 15.631 12.466 -5.630 1.00 83.56 87 LYS A O 1
ATOM 680 N N . GLU A 1 88 ? 14.165 14.140 -5.259 1.00 83.19 88 GLU A N 1
ATOM 681 C CA . GLU A 1 88 ? 13.220 13.736 -6.305 1.00 83.19 88 GLU A CA 1
ATOM 682 C C . GLU A 1 88 ? 13.843 13.975 -7.683 1.00 83.19 88 GLU A C 1
ATOM 684 O O . GLU A 1 88 ? 13.924 13.037 -8.479 1.00 83.19 88 GLU A O 1
ATOM 689 N N . ASP A 1 89 ? 14.458 15.144 -7.878 1.00 86.69 89 ASP A N 1
ATOM 690 C CA . ASP A 1 89 ? 15.224 15.486 -9.079 1.00 86.69 89 ASP A CA 1
ATOM 691 C C . ASP A 1 89 ? 16.357 14.488 -9.363 1.00 86.69 89 ASP A C 1
ATOM 693 O O . ASP A 1 89 ? 16.601 14.094 -10.507 1.00 86.69 89 ASP A O 1
ATOM 697 N N . PHE A 1 90 ? 17.090 14.061 -8.328 1.00 87.56 90 PHE A N 1
ATOM 698 C CA . PHE A 1 90 ? 18.158 13.076 -8.490 1.00 87.56 90 PHE A CA 1
ATOM 699 C C . PHE A 1 90 ? 17.614 11.716 -8.935 1.00 87.56 90 PHE A C 1
ATOM 701 O O . PHE A 1 90 ? 18.198 11.071 -9.811 1.00 87.56 90 PHE A O 1
ATOM 708 N N . LEU A 1 91 ? 16.510 11.265 -8.334 1.00 89.69 91 LEU A N 1
ATOM 709 C CA . LEU A 1 91 ? 15.881 9.994 -8.687 1.00 89.69 91 LEU A CA 1
ATOM 710 C C . LEU A 1 91 ? 15.355 10.016 -10.121 1.00 89.69 91 LEU A C 1
ATOM 712 O O . LEU A 1 91 ? 15.575 9.044 -10.845 1.00 89.69 91 LEU A O 1
ATOM 716 N N . GLU A 1 92 ? 14.743 11.122 -10.540 1.00 91.06 92 GLU A N 1
ATOM 717 C CA . GLU A 1 92 ? 14.266 11.311 -11.908 1.00 91.06 92 GLU A CA 1
ATOM 718 C C . GLU A 1 92 ? 15.426 11.270 -12.911 1.00 91.06 92 GLU A C 1
ATOM 720 O O . GLU A 1 92 ? 15.397 10.492 -13.868 1.00 91.06 92 GLU A O 1
ATOM 725 N N . ARG A 1 93 ? 16.514 12.009 -12.655 1.00 90.94 93 ARG A N 1
ATOM 726 C CA . ARG A 1 93 ? 17.712 11.974 -13.516 1.00 90.94 93 ARG A CA 1
ATOM 727 C C . ARG A 1 93 ? 18.343 10.586 -13.575 1.00 90.94 93 ARG A C 1
ATOM 729 O O . ARG A 1 93 ? 18.749 10.131 -14.645 1.00 90.94 93 ARG A O 1
ATOM 736 N N . ALA A 1 94 ? 18.429 9.894 -12.440 1.00 92.38 94 ALA A N 1
ATOM 737 C CA . ALA A 1 94 ? 18.966 8.539 -12.381 1.00 92.38 94 ALA A CA 1
ATOM 738 C C . ALA A 1 94 ? 18.086 7.540 -13.152 1.00 92.38 94 ALA A C 1
ATOM 740 O O . ALA A 1 94 ? 18.602 6.582 -13.733 1.00 92.38 94 ALA A O 1
ATOM 741 N N . GLU A 1 95 ? 16.770 7.743 -13.159 1.00 92.12 95 GLU A N 1
ATOM 742 C CA . GLU A 1 95 ? 15.828 6.931 -13.923 1.00 92.12 95 GLU A CA 1
ATOM 743 C C . GLU A 1 95 ? 15.931 7.201 -15.426 1.00 92.12 95 GLU A C 1
ATOM 745 O O . GLU A 1 95 ? 16.059 6.244 -16.194 1.00 92.12 95 GLU A O 1
ATOM 750 N N . ALA A 1 96 ? 15.999 8.470 -15.833 1.00 92.38 96 ALA A N 1
ATOM 751 C CA . ALA A 1 96 ? 16.213 8.868 -17.222 1.00 92.38 96 ALA A CA 1
ATOM 752 C C . ALA A 1 96 ? 17.527 8.298 -17.784 1.00 92.38 96 ALA A C 1
ATOM 754 O O . ALA A 1 96 ? 17.564 7.776 -18.897 1.00 92.38 96 ALA A O 1
ATOM 755 N N . HIS A 1 97 ? 18.601 8.309 -16.991 1.00 93.56 97 HIS A N 1
ATOM 756 C CA . HIS A 1 97 ? 19.874 7.712 -17.392 1.00 93.56 97 HIS A CA 1
ATOM 757 C C . HIS A 1 97 ? 19.787 6.186 -17.556 1.00 93.56 97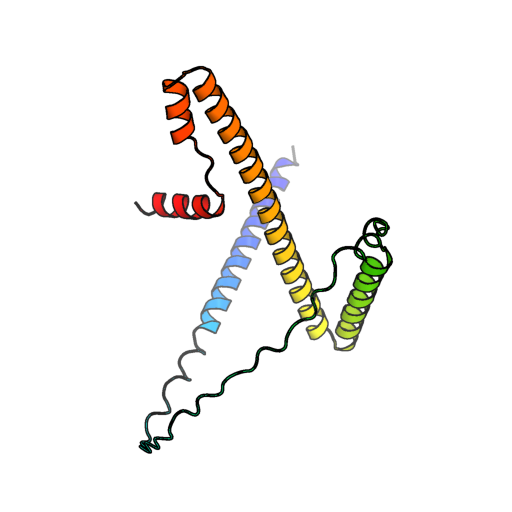 HIS A C 1
ATOM 759 O O . HIS A 1 97 ? 20.348 5.630 -18.498 1.00 93.56 97 HIS A O 1
ATOM 765 N N . LYS A 1 98 ? 19.065 5.482 -16.672 1.00 92.69 98 LYS A N 1
ATOM 766 C CA . LYS A 1 98 ? 18.835 4.031 -16.814 1.00 92.69 98 LYS A CA 1
ATOM 767 C C . LYS A 1 98 ? 18.045 3.701 -18.074 1.00 92.69 98 LYS A C 1
ATOM 769 O O . LYS A 1 98 ? 18.364 2.720 -18.738 1.00 92.69 98 LYS A O 1
ATOM 774 N N . GLU A 1 99 ? 17.048 4.513 -18.398 1.00 94.00 99 GLU A N 1
ATOM 775 C CA . GLU A 1 99 ? 16.265 4.353 -19.617 1.00 94.00 99 GLU A CA 1
ATOM 776 C C . GLU A 1 99 ? 17.119 4.618 -20.868 1.00 94.00 99 GLU A C 1
ATOM 778 O O . GLU A 1 99 ? 17.108 3.814 -21.797 1.00 94.00 99 GLU A O 1
ATOM 783 N N . ALA A 1 100 ? 17.921 5.689 -20.877 1.00 93.56 100 ALA A N 1
ATOM 784 C CA . ALA A 1 100 ? 18.859 5.987 -21.963 1.00 93.56 100 ALA A CA 1
ATOM 785 C C . ALA A 1 100 ? 19.858 4.836 -22.184 1.00 93.56 100 ALA A C 1
ATOM 787 O O . ALA A 1 100 ? 19.991 4.333 -23.297 1.00 93.56 100 ALA A O 1
ATOM 788 N N . LEU A 1 101 ? 20.456 4.325 -21.104 1.00 94.25 101 LEU A N 1
ATOM 789 C CA . LEU A 1 101 ? 21.342 3.160 -21.130 1.00 94.25 101 LEU A CA 1
ATOM 790 C C . LEU A 1 101 ? 20.659 1.867 -21.603 1.00 94.25 101 LEU A C 1
ATOM 792 O O . LEU A 1 101 ? 21.335 0.954 -22.084 1.00 94.25 101 LEU A O 1
ATOM 796 N N . ALA A 1 102 ? 19.349 1.727 -21.398 1.00 94.62 102 ALA A N 1
ATOM 797 C CA . ALA A 1 102 ? 18.585 0.593 -21.904 1.00 94.62 102 ALA A CA 1
ATOM 798 C C . ALA A 1 102 ? 18.301 0.751 -23.404 1.00 94.62 102 ALA A C 1
ATOM 800 O O . ALA A 1 102 ? 18.465 -0.211 -24.149 1.00 94.62 102 ALA A O 1
ATOM 801 N N . ARG A 1 103 ? 17.976 1.971 -23.862 1.00 93.31 103 ARG A N 1
ATOM 802 C CA . ARG A 1 103 ? 17.808 2.294 -25.289 1.00 93.31 103 ARG A CA 1
ATOM 803 C C . ARG A 1 103 ? 19.087 2.048 -26.089 1.00 93.31 103 ARG A C 1
ATOM 805 O O . ARG A 1 103 ? 19.019 1.428 -27.144 1.00 93.31 103 ARG A O 1
ATOM 812 N N . GLU A 1 104 ? 20.242 2.469 -25.573 1.00 95.75 104 GLU A N 1
ATOM 813 C CA . GLU A 1 104 ? 21.546 2.261 -26.226 1.00 95.75 104 GLU A CA 1
ATOM 814 C C . GLU A 1 104 ? 21.909 0.777 -26.386 1.00 95.75 104 GLU A C 1
ATOM 816 O O . GLU A 1 104 ? 22.548 0.393 -27.363 1.00 95.75 104 GLU A O 1
ATOM 821 N N . ARG A 1 105 ? 21.477 -0.080 -25.451 1.00 95.12 105 ARG A N 1
ATOM 822 C CA . ARG A 1 105 ? 21.713 -1.533 -25.500 1.00 95.12 105 ARG A CA 1
ATOM 823 C C . ARG A 1 105 ? 20.771 -2.286 -26.445 1.00 95.12 105 ARG A C 1
ATOM 825 O O . ARG A 1 105 ? 20.994 -3.471 -26.682 1.00 95.12 105 ARG A O 1
ATOM 832 N N . GLY A 1 106 ? 19.748 -1.624 -26.981 1.00 96.62 106 GLY A N 1
ATOM 833 C CA . GLY A 1 106 ? 18.800 -2.198 -27.934 1.00 96.62 106 GLY A CA 1
ATOM 834 C C . GLY A 1 106 ? 17.436 -2.556 -27.338 1.00 96.62 106 GLY A C 1
ATOM 835 O O . GLY A 1 106 ? 17.168 -2.388 -26.148 1.00 96.62 106 GLY A O 1
ATOM 836 N N . SER A 1 107 ? 16.545 -3.050 -28.201 1.00 94.50 107 SER A N 1
ATOM 837 C CA . SER A 1 107 ? 15.121 -3.254 -27.896 1.00 94.50 107 SER A CA 1
ATOM 838 C C . SER A 1 107 ? 14.866 -4.218 -26.736 1.00 94.50 107 SER A C 1
ATOM 840 O O . SER A 1 107 ? 14.027 -3.931 -25.889 1.00 94.50 107 SER A O 1
ATOM 842 N N . GLU A 1 108 ? 15.617 -5.318 -26.645 1.00 96.25 108 GLU A N 1
ATOM 843 C CA . GLU A 1 108 ? 15.443 -6.309 -25.575 1.00 96.25 108 GLU A CA 1
ATOM 844 C C . GLU A 1 108 ? 15.799 -5.734 -24.191 1.00 96.25 108 GLU A C 1
ATOM 846 O O . GLU A 1 108 ? 15.125 -5.998 -23.194 1.00 96.25 108 GLU A O 1
ATOM 851 N N . ALA A 1 109 ? 16.845 -4.908 -24.109 1.00 95.38 109 ALA A N 1
ATOM 852 C CA . ALA A 1 109 ? 17.228 -4.255 -22.859 1.00 95.38 109 ALA A CA 1
ATOM 853 C C . ALA A 1 109 ? 16.188 -3.209 -22.426 1.00 95.38 109 ALA A C 1
ATOM 855 O O . ALA A 1 109 ? 15.896 -3.089 -21.233 1.00 95.38 109 ALA A O 1
ATOM 856 N N . LEU A 1 110 ? 15.609 -2.489 -23.390 1.00 94.81 110 LEU A N 1
ATOM 857 C CA . LEU A 1 110 ? 14.535 -1.529 -23.155 1.00 94.81 110 LEU A CA 1
ATOM 858 C C . LEU A 1 110 ? 13.249 -2.211 -22.663 1.00 94.81 110 LEU A C 1
ATOM 860 O O . LEU A 1 110 ? 12.634 -1.741 -21.708 1.00 94.81 110 LEU A O 1
ATOM 864 N N . GLU A 1 111 ? 12.878 -3.346 -23.255 1.00 97.00 111 GLU A N 1
ATOM 865 C CA . GLU A 1 111 ? 11.723 -4.141 -22.824 1.00 97.00 111 GLU A CA 1
ATOM 866 C C . GLU A 1 111 ? 11.888 -4.630 -21.378 1.00 97.00 111 GLU A C 1
ATOM 868 O O . GLU A 1 111 ? 11.017 -4.404 -20.536 1.00 97.00 111 GLU A O 1
ATOM 873 N N . ARG A 1 112 ? 13.057 -5.196 -21.041 1.00 95.56 112 ARG A N 1
ATOM 874 C CA . ARG A 1 112 ? 13.375 -5.620 -19.665 1.00 95.56 112 ARG A CA 1
ATOM 875 C C . ARG A 1 112 ? 13.341 -4.459 -18.669 1.00 95.56 112 ARG A C 1
ATOM 877 O O . ARG A 1 112 ? 12.943 -4.657 -17.520 1.00 95.56 112 ARG A O 1
ATOM 884 N N . TYR A 1 113 ? 13.772 -3.261 -19.071 1.00 95.69 113 TYR A N 1
ATOM 885 C CA . TYR A 1 113 ? 13.700 -2.069 -18.223 1.00 95.69 113 TYR A CA 1
ATOM 886 C C . TYR A 1 113 ? 12.245 -1.719 -17.877 1.00 95.69 113 TYR A C 1
ATOM 888 O O . TYR A 1 113 ? 11.933 -1.540 -16.696 1.00 95.69 113 TYR A O 1
ATOM 896 N N . TYR A 1 114 ? 11.348 -1.685 -18.867 1.00 96.25 114 TYR A N 1
ATOM 897 C CA . TYR A 1 114 ? 9.934 -1.390 -18.619 1.00 96.25 114 TYR A CA 1
ATOM 898 C C . TYR A 1 114 ? 9.242 -2.492 -17.812 1.00 96.25 114 TYR A C 1
ATOM 900 O O . TYR A 1 114 ? 8.502 -2.175 -16.885 1.00 96.25 114 TYR A O 1
ATOM 908 N N . GLU A 1 115 ? 9.554 -3.767 -18.055 1.00 96.62 115 GLU A N 1
ATOM 909 C CA . GLU A 1 115 ? 9.023 -4.873 -17.248 1.00 96.62 115 GLU A CA 1
ATOM 910 C C . GLU A 1 115 ? 9.437 -4.745 -15.766 1.00 96.62 115 GLU A C 1
ATOM 912 O O . GLU A 1 115 ? 8.646 -4.967 -14.843 1.00 96.62 115 GLU A O 1
ATOM 917 N N . GLN A 1 116 ? 10.689 -4.358 -15.500 1.00 95.31 116 GLN A N 1
ATOM 918 C CA . GLN A 1 116 ? 11.159 -4.109 -14.134 1.00 95.31 116 GLN A CA 1
ATOM 919 C C . GLN A 1 116 ? 10.487 -2.888 -13.502 1.00 95.31 116 GLN A C 1
ATOM 921 O O . GLN A 1 116 ? 10.172 -2.921 -12.306 1.00 95.31 116 GLN A O 1
ATOM 926 N N . LYS A 1 117 ? 10.271 -1.825 -14.285 1.00 94.75 117 LYS A N 1
ATOM 927 C CA . LYS A 1 117 ? 9.572 -0.617 -13.843 1.00 94.75 117 LYS A CA 1
ATOM 928 C C . LYS A 1 117 ? 8.129 -0.935 -13.449 1.00 94.75 117 LYS A C 1
ATOM 930 O O . LYS A 1 117 ? 7.748 -0.644 -12.317 1.00 94.75 117 LYS A O 1
ATOM 935 N N . GLU A 1 118 ? 7.393 -1.653 -14.291 1.00 95.50 118 GLU A N 1
ATOM 936 C CA . GLU A 1 118 ? 6.021 -2.089 -14.012 1.00 95.50 118 GLU A CA 1
ATOM 937 C C . GLU A 1 118 ? 5.948 -2.964 -12.749 1.00 95.50 118 GLU A C 1
ATOM 939 O O . GLU A 1 118 ? 5.153 -2.712 -11.841 1.00 95.50 118 GLU A O 1
ATOM 944 N N . LYS A 1 119 ? 6.842 -3.955 -12.609 1.00 95.88 119 LYS A N 1
ATOM 945 C CA . LYS A 1 119 ? 6.912 -4.790 -11.394 1.00 95.88 119 LYS A CA 1
ATOM 946 C C . LYS A 1 119 ? 7.185 -3.962 -10.139 1.00 95.88 119 LYS A C 1
ATOM 948 O O . LYS A 1 119 ? 6.669 -4.283 -9.065 1.00 95.88 119 LYS A O 1
ATOM 953 N N . LYS A 1 120 ? 8.023 -2.927 -10.235 1.00 95.00 120 LYS A N 1
ATOM 954 C CA . LYS A 1 120 ? 8.315 -2.026 -9.115 1.00 95.00 120 LYS A CA 1
ATOM 955 C C . LYS A 1 120 ? 7.088 -1.186 -8.760 1.00 95.00 120 LYS A C 1
ATOM 957 O O . LYS A 1 120 ? 6.763 -1.107 -7.578 1.00 95.00 120 LYS A O 1
ATOM 962 N N . GLU A 1 121 ? 6.406 -0.615 -9.747 1.00 94.50 121 GLU A N 1
ATOM 963 C CA . GLU A 1 121 ? 5.177 0.165 -9.558 1.00 94.50 121 GLU A CA 1
ATOM 964 C C . GLU A 1 121 ? 4.071 -0.678 -8.924 1.00 94.50 121 GLU A C 1
ATOM 966 O O . GLU A 1 121 ? 3.509 -0.276 -7.906 1.00 94.50 121 GLU A O 1
ATOM 971 N N . LYS A 1 122 ? 3.854 -1.903 -9.413 1.00 94.62 122 LYS A N 1
ATOM 972 C CA . LYS A 1 122 ? 2.901 -2.850 -8.818 1.00 94.62 122 LYS A CA 1
ATOM 973 C C . LYS A 1 122 ? 3.221 -3.160 -7.352 1.00 94.62 122 LYS A C 1
ATOM 975 O O . LYS A 1 122 ? 2.350 -3.125 -6.491 1.00 94.62 122 LYS A O 1
ATOM 980 N N . ARG A 1 123 ? 4.493 -3.408 -7.022 1.00 94.81 123 ARG A N 1
ATOM 981 C CA . ARG A 1 123 ? 4.907 -3.635 -5.623 1.00 94.81 123 ARG A CA 1
ATOM 982 C C . ARG A 1 123 ? 4.688 -2.405 -4.747 1.00 94.81 123 ARG A C 1
ATOM 984 O O . ARG A 1 123 ? 4.424 -2.545 -3.553 1.00 94.81 123 ARG A O 1
ATOM 991 N N . LEU A 1 124 ? 4.871 -1.205 -5.294 1.00 93.94 124 LEU A N 1
ATOM 992 C CA . LEU A 1 124 ? 4.635 0.038 -4.566 1.00 93.94 124 LEU A CA 1
ATOM 993 C C . LEU A 1 124 ? 3.140 0.261 -4.332 1.00 93.94 124 LEU A C 1
ATOM 995 O O . LEU A 1 124 ? 2.772 0.562 -3.197 1.00 93.94 124 LEU A O 1
ATOM 999 N N . SER A 1 125 ? 2.293 0.030 -5.338 1.00 92.31 125 SER A N 1
ATOM 1000 C CA . SER A 1 125 ? 0.839 0.149 -5.194 1.00 92.31 125 SER A CA 1
ATOM 1001 C C . SER A 1 125 ? 0.284 -0.864 -4.188 1.00 92.31 125 SER A C 1
ATOM 1003 O O . SER A 1 125 ? -0.454 -0.481 -3.285 1.00 92.31 125 SER A O 1
ATOM 1005 N N . GLU A 1 126 ? 0.729 -2.124 -4.229 1.00 92.50 126 GLU A N 1
ATOM 1006 C CA . GLU A 1 126 ? 0.360 -3.152 -3.243 1.00 92.50 126 GLU A CA 1
ATOM 1007 C C . GLU A 1 126 ? 0.776 -2.764 -1.814 1.00 92.50 126 GLU A C 1
ATOM 1009 O O . GLU A 1 126 ? 0.016 -2.927 -0.855 1.00 92.50 126 GLU A O 1
ATOM 1014 N N . ARG A 1 127 ? 1.986 -2.212 -1.645 1.00 93.44 127 ARG A N 1
ATOM 1015 C CA . ARG A 1 127 ? 2.458 -1.716 -0.342 1.00 93.44 127 ARG A CA 1
ATOM 1016 C C . ARG A 1 127 ? 1.635 -0.534 0.148 1.00 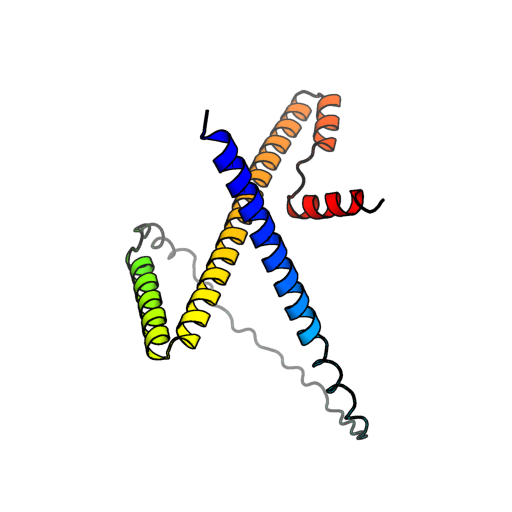93.44 127 ARG A C 1
ATOM 1018 O O . ARG A 1 127 ? 1.381 -0.451 1.349 1.00 93.44 127 ARG A O 1
ATOM 1025 N N . GLN A 1 128 ? 1.257 0.377 -0.742 1.00 93.25 128 GLN A N 1
ATOM 1026 C CA . GLN A 1 128 ? 0.432 1.526 -0.395 1.00 93.25 128 GLN A CA 1
ATOM 1027 C C . GLN A 1 128 ? -0.974 1.083 0.015 1.00 93.25 128 GLN A C 1
ATOM 1029 O O . GLN A 1 128 ? -1.399 1.422 1.117 1.00 93.25 128 GLN A O 1
ATOM 1034 N N . ALA A 1 129 ? -1.621 0.224 -0.775 1.00 89.31 129 ALA A N 1
ATOM 1035 C CA . ALA A 1 129 ? -2.922 -0.353 -0.443 1.00 89.31 129 ALA A CA 1
ATOM 1036 C C . ALA A 1 129 ? -2.894 -1.067 0.918 1.00 89.31 129 ALA A C 1
ATOM 1038 O O . ALA A 1 129 ? -3.779 -0.879 1.750 1.00 89.31 129 ALA A O 1
ATOM 1039 N N . LYS A 1 130 ? -1.825 -1.821 1.211 1.00 90.56 130 LYS A N 1
ATOM 1040 C CA . LYS A 1 130 ? -1.642 -2.458 2.523 1.00 90.56 130 LYS A CA 1
ATOM 1041 C C . LYS A 1 130 ? -1.511 -1.444 3.664 1.00 90.56 130 LYS A C 1
ATOM 1043 O O . LYS A 1 130 ? -2.055 -1.658 4.745 1.00 90.56 130 LYS A O 1
ATOM 1048 N N . ARG A 1 131 ? -0.770 -0.351 3.459 1.00 92.06 131 ARG A N 1
ATOM 1049 C CA . ARG A 1 131 ? -0.633 0.719 4.464 1.00 92.06 131 ARG A CA 1
ATOM 1050 C C . ARG A 1 131 ? -1.968 1.406 4.729 1.00 92.06 131 ARG A C 1
ATOM 1052 O O . ARG A 1 131 ? -2.294 1.633 5.889 1.00 92.06 131 ARG A O 1
ATOM 1059 N N . GLU A 1 132 ? -2.731 1.694 3.681 1.00 92.88 132 GLU A N 1
ATOM 1060 C CA . GLU A 1 132 ? -4.064 2.290 3.781 1.00 92.88 132 GLU A CA 1
ATOM 1061 C C . GLU A 1 132 ? -5.037 1.347 4.502 1.00 92.88 132 GLU A C 1
ATOM 1063 O O . GLU A 1 132 ? -5.675 1.758 5.469 1.00 92.88 132 GLU A O 1
ATOM 1068 N N . ALA A 1 133 ? -5.061 0.059 4.146 1.00 89.69 133 ALA A N 1
ATOM 1069 C CA . ALA A 1 133 ? -5.864 -0.950 4.838 1.00 89.69 133 ALA A CA 1
ATOM 1070 C C . ALA A 1 133 ? -5.495 -1.074 6.328 1.00 89.69 133 ALA A C 1
ATOM 1072 O O . ALA A 1 133 ? -6.373 -1.127 7.191 1.00 89.69 133 ALA A O 1
ATOM 1073 N N . ASN A 1 134 ? -4.198 -1.062 6.654 1.00 91.69 134 ASN A N 1
ATOM 1074 C CA . ASN A 1 134 ? -3.736 -1.070 8.042 1.00 91.69 134 ASN A CA 1
ATOM 1075 C C . ASN A 1 134 ? -4.160 0.195 8.795 1.00 91.69 134 ASN A C 1
ATOM 1077 O O . ASN A 1 134 ? -4.546 0.106 9.958 1.00 91.69 134 ASN A O 1
ATOM 1081 N N . LYS A 1 135 ? -4.106 1.365 8.148 1.00 94.00 135 LYS A N 1
ATOM 1082 C CA . LYS A 1 135 ? -4.559 2.626 8.743 1.00 94.00 135 LYS A CA 1
ATOM 1083 C C . LYS A 1 135 ? -6.046 2.556 9.096 1.00 94.00 135 LYS A C 1
ATOM 1085 O O . LYS A 1 135 ? -6.397 2.808 10.245 1.00 94.00 135 LYS A O 1
ATOM 1090 N N . VAL A 1 136 ? -6.883 2.103 8.161 1.00 93.69 136 VAL A N 1
ATOM 1091 C CA . VAL A 1 136 ? -8.325 1.906 8.385 1.00 93.69 136 VAL A CA 1
ATOM 1092 C C . VAL A 1 136 ? -8.578 0.914 9.522 1.00 93.69 136 VAL A C 1
ATOM 1094 O O . VAL A 1 136 ? -9.407 1.162 10.394 1.00 93.69 136 VAL A O 1
ATOM 1097 N N . TYR A 1 137 ? -7.847 -0.203 9.560 1.00 93.81 137 TYR A N 1
ATOM 1098 C CA . TYR A 1 137 ? -7.952 -1.165 10.657 1.00 93.81 137 TYR A CA 1
ATOM 1099 C C . TYR A 1 137 ? -7.590 -0.541 12.012 1.00 93.81 137 TYR A C 1
ATOM 1101 O O . TYR A 1 137 ? -8.290 -0.766 12.998 1.00 93.81 137 TYR A O 1
ATOM 1109 N N . HIS A 1 138 ? -6.519 0.252 12.081 1.00 94.44 138 HIS A N 1
ATOM 1110 C CA . HIS A 1 138 ? -6.122 0.931 13.313 1.00 94.44 138 HIS A CA 1
ATOM 1111 C C . HIS A 1 138 ? -7.159 1.954 13.777 1.00 94.44 138 HIS A C 1
ATOM 1113 O O . HIS A 1 138 ? -7.429 2.022 14.975 1.00 94.44 138 HIS A O 1
ATOM 1119 N N . GLU A 1 139 ? -7.767 2.698 12.854 1.00 95.56 139 GLU A N 1
ATOM 1120 C CA . GLU A 1 139 ? -8.858 3.630 13.151 1.00 95.56 139 GLU A CA 1
ATOM 1121 C C . GLU A 1 139 ? -10.085 2.890 13.700 1.00 95.56 139 GLU A C 1
ATOM 1123 O O . GLU A 1 139 ? -10.561 3.232 14.782 1.00 95.56 139 GLU A O 1
ATOM 1128 N N . LYS A 1 140 ? -10.516 1.801 13.049 1.00 94.62 140 LYS A N 1
ATOM 1129 C CA . LYS A 1 140 ? -11.608 0.940 13.545 1.00 94.62 140 LYS A CA 1
ATOM 1130 C C . LYS A 1 140 ? -11.293 0.317 14.906 1.00 94.62 140 LYS A C 1
ATOM 1132 O O . LYS A 1 140 ? -12.150 0.226 15.775 1.00 94.62 140 LYS A O 1
ATOM 1137 N N . MET A 1 141 ? -10.054 -0.125 15.123 1.00 95.50 141 MET A N 1
ATOM 1138 C CA . MET A 1 141 ? -9.631 -0.661 16.420 1.00 95.50 141 MET A CA 1
ATOM 1139 C C . MET A 1 141 ? -9.607 0.407 17.508 1.00 95.50 141 MET A C 1
ATOM 1141 O O . MET A 1 141 ? -9.824 0.078 18.674 1.00 95.50 141 MET A O 1
ATOM 1145 N N . LYS A 1 142 ? -9.298 1.657 17.156 1.00 96.38 142 LYS A N 1
ATOM 1146 C CA . LYS A 1 142 ? -9.338 2.777 18.091 1.00 96.38 142 LYS A CA 1
ATOM 1147 C C . LYS A 1 142 ? -10.782 3.073 18.494 1.00 96.38 142 LYS A C 1
ATOM 1149 O O . LYS A 1 142 ? -11.049 3.056 19.691 1.00 96.38 142 LYS A O 1
ATOM 1154 N N . SER A 1 143 ? -11.694 3.222 17.530 1.00 95.62 143 SER A N 1
ATOM 1155 C CA . SER A 1 143 ? -13.114 3.471 17.817 1.00 95.62 143 SER A CA 1
ATOM 1156 C C . SER A 1 143 ? -13.730 2.337 18.637 1.00 95.62 143 SER A C 1
ATOM 1158 O O . SER A 1 143 ? -14.338 2.578 19.670 1.00 95.62 143 SER A O 1
ATOM 1160 N N . TRP A 1 144 ? -13.450 1.083 18.277 1.00 96.50 144 TRP A N 1
ATOM 1161 C CA . TRP A 1 144 ? -13.915 -0.084 19.027 1.00 96.50 144 TRP A CA 1
ATOM 1162 C C . TRP A 1 144 ? -13.448 -0.090 20.493 1.00 96.50 144 TRP A C 1
ATOM 1164 O O . TRP A 1 144 ? -14.194 -0.465 21.396 1.00 96.50 144 TRP A O 1
ATOM 1174 N N . ARG A 1 145 ? -12.205 0.335 20.761 1.00 96.25 145 ARG A N 1
ATOM 1175 C CA . ARG A 1 145 ? -11.697 0.455 22.139 1.00 96.25 145 ARG A CA 1
ATOM 1176 C C . ARG A 1 145 ? -12.374 1.582 22.907 1.00 96.25 145 ARG A C 1
ATOM 1178 O O . ARG A 1 145 ? -12.566 1.433 24.110 1.00 96.25 145 ARG A O 1
ATOM 1185 N N . GLU A 1 146 ? -12.675 2.688 22.236 1.00 96.75 146 GLU A N 1
ATOM 1186 C CA . GLU A 1 146 ? -13.400 3.819 22.818 1.00 96.75 146 GLU A CA 1
ATOM 1187 C C . GLU A 1 146 ? -14.830 3.399 23.182 1.00 96.75 146 GLU A C 1
ATOM 1189 O O . GLU A 1 146 ? -15.217 3.568 24.333 1.00 96.75 146 GLU A O 1
ATOM 1194 N N . GLU A 1 147 ? -15.540 2.706 22.288 1.00 94.88 147 GLU A N 1
ATOM 1195 C CA . GLU A 1 147 ? -16.881 2.164 22.559 1.00 94.88 147 GLU A CA 1
ATOM 1196 C C . GLU A 1 147 ? -16.882 1.150 23.715 1.00 94.88 147 GLU A C 1
ATOM 1198 O O . GLU A 1 147 ? -17.756 1.180 24.578 1.00 94.88 147 GLU A O 1
ATOM 1203 N N . ILE A 1 148 ? -15.871 0.273 23.798 1.00 96.12 148 ILE A N 1
ATOM 1204 C CA . ILE A 1 148 ? -15.730 -0.649 24.940 1.00 96.12 148 ILE A CA 1
ATOM 1205 C C . ILE A 1 148 ? -15.505 0.108 26.245 1.00 96.12 148 ILE A C 1
ATOM 1207 O O . ILE A 1 148 ? -15.981 -0.319 27.298 1.00 96.12 148 ILE A O 1
ATOM 1211 N N . LYS A 1 149 ? -14.708 1.177 26.202 1.00 96.44 149 LYS A N 1
ATOM 1212 C CA . LYS A 1 149 ? -14.431 1.990 27.381 1.00 96.44 149 LYS A CA 1
ATOM 1213 C C . LYS A 1 149 ? -15.713 2.678 27.853 1.00 96.44 149 LYS A C 1
ATOM 1215 O O . LYS A 1 149 ? -16.021 2.585 29.034 1.00 96.44 149 LYS A O 1
ATOM 1220 N N . GLU A 1 150 ? -16.474 3.263 26.935 1.00 96.62 150 GLU A N 1
ATOM 1221 C CA . GLU A 1 150 ? -17.756 3.909 27.221 1.00 96.62 150 GLU A CA 1
ATOM 1222 C C . GLU A 1 150 ? -18.793 2.921 27.779 1.00 96.62 150 GLU A C 1
ATOM 1224 O O . GLU A 1 150 ? -19.379 3.175 28.827 1.00 96.62 150 GLU A O 1
ATOM 1229 N N . ALA A 1 151 ? -18.960 1.746 27.161 1.00 94.62 151 ALA A N 1
ATOM 1230 C CA . ALA A 1 151 ? -19.883 0.719 27.654 1.00 94.62 151 ALA A CA 1
ATOM 1231 C C . ALA A 1 151 ? -19.530 0.256 29.081 1.00 94.62 151 ALA A C 1
ATOM 1233 O O . ALA A 1 151 ? -20.412 0.064 29.916 1.00 94.62 151 ALA A O 1
ATOM 1234 N N . LYS A 1 152 ? -18.230 0.135 29.393 1.00 94.75 152 LYS A N 1
ATOM 1235 C CA . LYS A 1 152 ? -17.759 -0.182 30.751 1.00 94.75 152 LYS A CA 1
ATOM 1236 C C . LYS A 1 152 ? -18.032 0.937 31.748 1.00 94.75 152 LYS A C 1
ATOM 1238 O O . LYS A 1 152 ? -18.397 0.638 32.880 1.00 94.75 152 LYS A O 1
ATOM 1243 N N . GLU A 1 153 ? -17.820 2.190 31.354 1.00 96.62 153 GLU A N 1
ATOM 1244 C CA . GLU A 1 153 ? -18.086 3.358 32.202 1.00 96.62 153 GLU A CA 1
ATOM 1245 C C . GLU A 1 153 ? -19.589 3.510 32.489 1.00 96.62 153 GLU A C 1
ATOM 1247 O O . GLU A 1 153 ? -19.960 3.828 33.617 1.00 96.62 153 GLU A O 1
ATOM 1252 N N . ASN A 1 154 ? -20.444 3.177 31.519 1.00 94.69 154 ASN A N 1
ATOM 1253 C CA . ASN A 1 154 ? -21.904 3.206 31.651 1.00 94.69 154 ASN A CA 1
ATOM 1254 C C . ASN A 1 154 ? -22.495 1.963 32.348 1.00 94.69 154 ASN A C 1
ATOM 1256 O O . ASN A 1 154 ? -23.670 1.969 32.710 1.00 94.69 154 ASN A O 1
ATOM 1260 N N . GLY A 1 155 ? -21.707 0.899 32.540 1.00 94.31 155 GLY A N 1
ATOM 1261 C CA . GLY A 1 155 ? -22.173 -0.365 33.121 1.00 94.31 155 GLY A CA 1
ATOM 1262 C C . GLY A 1 155 ? -23.074 -1.199 32.197 1.00 94.31 155 GLY A C 1
ATOM 1263 O O . GLY A 1 155 ? -23.796 -2.070 32.681 1.00 94.31 155 GLY A O 1
ATOM 1264 N N . ASP A 1 156 ? -23.038 -0.949 30.886 1.00 94.50 156 ASP A N 1
ATOM 1265 C CA . ASP A 1 156 ? -23.833 -1.663 29.883 1.00 94.50 156 ASP A CA 1
ATOM 1266 C C . ASP A 1 156 ? -23.131 -2.966 29.463 1.00 94.50 156 ASP A C 1
ATOM 1268 O O . ASP A 1 156 ? -22.264 -2.998 28.580 1.00 94.50 156 ASP A O 1
ATOM 1272 N N . ASN A 1 157 ? -23.476 -4.054 30.156 1.00 92.38 157 ASN A N 1
ATOM 1273 C CA . ASN A 1 157 ? -22.882 -5.370 29.924 1.00 92.38 157 ASN A CA 1
ATOM 1274 C C . ASN A 1 157 ? -23.323 -5.997 28.592 1.00 92.38 157 ASN A C 1
ATOM 1276 O O . ASN A 1 157 ? -22.507 -6.661 27.951 1.00 92.38 157 ASN A O 1
ATOM 1280 N N . ASP A 1 158 ? -24.560 -5.752 28.153 1.00 93.81 158 ASP A N 1
ATOM 1281 C CA . ASP A 1 158 ? -25.085 -6.307 26.902 1.00 93.81 158 ASP A CA 1
ATOM 1282 C C . ASP A 1 158 ? -24.348 -5.691 25.706 1.00 93.81 158 ASP A C 1
ATOM 1284 O O . ASP A 1 158 ? -23.837 -6.407 24.837 1.00 93.81 158 ASP A O 1
ATOM 1288 N N . ARG A 1 159 ? -24.173 -4.360 25.711 1.00 90.62 159 ARG A N 1
ATOM 1289 C CA . ARG A 1 159 ? -23.378 -3.660 24.693 1.00 90.62 159 ARG A CA 1
ATOM 1290 C C . ARG A 1 159 ? -21.910 -4.077 24.722 1.00 90.62 159 ARG A C 1
ATOM 1292 O O . ARG A 1 159 ? -21.278 -4.202 23.672 1.00 90.62 159 ARG A O 1
ATOM 1299 N N . LEU A 1 160 ? -21.344 -4.308 25.907 1.00 94.06 160 LEU A N 1
ATOM 1300 C CA . LEU A 1 160 ? -19.960 -4.757 26.043 1.00 94.06 160 LEU A CA 1
ATOM 1301 C C . LEU A 1 160 ? -19.736 -6.132 25.392 1.00 94.06 160 LEU A C 1
ATOM 1303 O O . LEU A 1 160 ? -18.708 -6.335 24.737 1.00 94.06 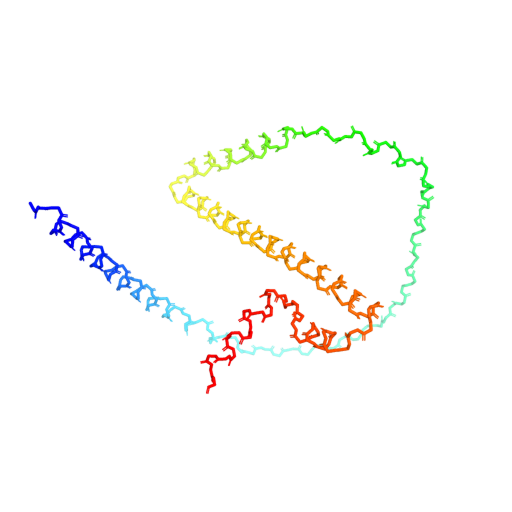160 LEU A O 1
ATOM 1307 N N . ASP A 1 161 ? -20.663 -7.070 25.569 1.00 93.06 161 ASP A N 1
ATOM 1308 C CA . ASP A 1 161 ? -20.565 -8.405 24.977 1.00 93.06 161 ASP A CA 1
ATOM 1309 C C . ASP A 1 161 ? -20.804 -8.382 23.463 1.00 93.06 161 ASP A C 1
ATOM 1311 O O . ASP A 1 161 ? -20.066 -9.034 22.718 1.00 93.06 161 ASP A O 1
ATOM 1315 N N . GLU A 1 162 ? -21.722 -7.541 22.982 1.00 93.56 162 GLU A N 1
ATOM 1316 C CA . GLU A 1 162 ? -21.886 -7.277 21.551 1.00 93.56 162 GLU A CA 1
ATOM 1317 C C . GLU A 1 162 ? -20.583 -6.748 20.927 1.00 93.56 162 GLU A C 1
ATOM 1319 O O . GLU A 1 162 ? -20.115 -7.273 19.912 1.00 93.56 162 GLU A O 1
ATOM 1324 N N . LEU A 1 163 ? -19.942 -5.755 21.551 1.00 92.88 163 LEU A N 1
ATOM 1325 C CA . LEU A 1 163 ? -18.691 -5.181 21.054 1.00 92.88 163 LEU A CA 1
ATOM 1326 C C . LEU A 1 163 ? -17.562 -6.212 21.018 1.00 92.88 163 LEU A C 1
ATOM 1328 O O . LEU A 1 163 ? -16.801 -6.243 20.053 1.00 92.88 163 LEU A O 1
ATOM 1332 N N . LYS A 1 164 ? -17.444 -7.096 22.015 1.00 90.81 164 LYS A N 1
ATOM 1333 C CA . LYS A 1 164 ? -16.430 -8.168 21.989 1.00 90.81 164 LYS A CA 1
ATOM 1334 C C . LYS A 1 164 ? -16.583 -9.079 20.770 1.00 90.81 164 LYS A C 1
ATOM 1336 O O . LYS A 1 164 ? -15.566 -9.460 20.188 1.00 90.81 164 LYS A O 1
ATOM 1341 N N . ASN A 1 165 ? -17.821 -9.378 20.374 1.00 90.06 165 ASN A N 1
ATOM 1342 C CA . ASN A 1 165 ? -18.126 -10.209 19.207 1.00 90.06 165 ASN A CA 1
ATOM 1343 C C . ASN A 1 165 ? -17.861 -9.483 17.877 1.00 90.06 165 ASN A C 1
ATOM 1345 O O . ASN A 1 165 ? -17.517 -10.124 16.890 1.00 90.06 165 ASN A O 1
ATOM 1349 N N . HIS A 1 166 ? -17.925 -8.149 17.865 1.00 88.38 166 HIS A N 1
ATOM 1350 C CA . HIS A 1 166 ? -17.671 -7.309 16.686 1.00 88.38 166 HIS A CA 1
ATOM 1351 C C . HIS A 1 166 ? -16.260 -6.708 16.649 1.00 88.38 166 HIS A C 1
ATOM 1353 O O . HIS A 1 166 ? -16.029 -5.652 16.054 1.00 88.38 166 HIS A O 1
ATOM 1359 N N . ARG A 1 167 ? -15.284 -7.361 17.288 1.00 89.56 167 ARG A N 1
ATOM 1360 C CA . ARG A 1 167 ? -13.899 -6.887 17.270 1.00 89.56 167 ARG A CA 1
ATOM 1361 C C . ARG A 1 167 ? -13.389 -6.782 15.823 1.00 89.56 167 ARG A C 1
ATOM 1363 O O . ARG A 1 167 ? -13.405 -7.788 15.114 1.00 89.56 167 ARG A O 1
ATOM 1370 N N . PRO A 1 168 ? -12.836 -5.627 15.401 1.00 91.06 168 PRO A N 1
ATOM 1371 C CA . PRO A 1 168 ? -12.244 -5.498 14.078 1.00 91.06 168 PRO A CA 1
ATOM 1372 C C . PRO A 1 168 ? -11.163 -6.561 13.845 1.00 91.06 168 PRO A C 1
ATOM 1374 O O . PRO A 1 168 ? -10.276 -6.768 14.682 1.00 91.06 168 PRO A O 1
ATOM 1377 N N . ILE A 1 169 ? -11.229 -7.229 12.694 1.00 86.25 169 ILE A N 1
ATOM 1378 C CA . ILE A 1 169 ? -10.277 -8.261 12.278 1.00 86.25 169 ILE A CA 1
ATOM 1379 C C . ILE A 1 169 ? -9.259 -7.632 11.327 1.00 86.25 169 ILE A C 1
ATOM 1381 O O . ILE A 1 169 ? -9.581 -6.792 10.490 1.00 86.25 169 ILE A O 1
ATOM 1385 N N . HIS A 1 170 ? -7.991 -8.006 11.487 1.00 79.75 170 HIS A N 1
ATOM 1386 C CA . HIS A 1 170 ? -6.931 -7.524 10.610 1.00 79.75 170 HIS A CA 1
ATOM 1387 C C . HIS A 1 170 ? -7.115 -8.112 9.206 1.00 79.75 170 HIS A C 1
ATOM 1389 O O . HIS A 1 170 ? -7.262 -9.327 9.078 1.00 79.75 170 HIS A O 1
ATOM 1395 N N . HIS A 1 171 ? -6.996 -7.289 8.161 1.00 68.06 171 HIS A N 1
ATOM 1396 C CA . HIS A 1 171 ? -7.254 -7.689 6.768 1.00 68.06 171 HIS A CA 1
ATOM 1397 C C . HIS A 1 171 ? -6.491 -8.967 6.343 1.00 68.06 171 HIS A C 1
ATOM 1399 O O . HIS A 1 171 ? -6.947 -9.744 5.513 1.00 68.06 171 HIS A O 1
ATOM 1405 N N . GLN A 1 172 ? -5.287 -9.195 6.891 1.00 65.19 172 GLN A N 1
ATOM 1406 C CA . GLN A 1 172 ? -4.471 -10.379 6.570 1.00 65.19 172 GLN A CA 1
ATOM 1407 C C . GLN A 1 172 ? -5.099 -11.693 7.051 1.00 65.19 172 GLN A C 1
ATOM 1409 O O . GLN A 1 172 ? -4.797 -12.741 6.493 1.00 65.19 172 GLN A O 1
ATOM 1414 N N . LYS A 1 173 ? -5.940 -11.639 8.086 1.00 59.28 173 LYS A N 1
ATOM 1415 C CA . LYS A 1 173 ? -6.693 -12.793 8.583 1.00 59.28 173 LYS A CA 1
ATOM 1416 C C . LYS A 1 173 ? -8.021 -12.962 7.849 1.00 59.28 173 LYS A C 1
ATOM 1418 O O . LYS A 1 173 ? -8.487 -14.083 7.722 1.00 59.28 173 LYS A O 1
ATOM 1423 N N . GLU A 1 174 ? -8.590 -11.877 7.330 1.00 57.38 174 GLU A N 1
ATOM 1424 C CA . GLU A 1 174 ? -9.860 -11.889 6.595 1.00 57.38 174 GLU A CA 1
ATOM 1425 C C . GLU A 1 174 ? -9.763 -12.721 5.305 1.00 57.38 174 GLU A C 1
ATOM 1427 O O . GLU A 1 174 ? -10.583 -13.605 5.094 1.00 57.38 174 GLU A O 1
ATOM 1432 N N . VAL A 1 175 ? -8.678 -12.568 4.532 1.00 57.19 175 VAL A N 1
ATOM 1433 C CA . VAL A 1 175 ? -8.416 -13.384 3.323 1.00 57.19 175 VAL A CA 1
ATOM 1434 C C . VAL A 1 175 ? -8.247 -14.880 3.639 1.00 57.19 175 VAL A C 1
ATOM 1436 O O . VAL A 1 175 ? -8.522 -15.728 2.798 1.00 57.19 175 VAL A O 1
ATOM 1439 N N . GLN A 1 176 ? -7.783 -15.231 4.844 1.00 54.53 176 GLN A N 1
ATOM 1440 C CA . GLN A 1 176 ? -7.641 -16.636 5.248 1.00 54.53 176 GLN A CA 1
ATOM 1441 C C . GLN A 1 176 ? -8.965 -17.246 5.717 1.00 54.53 176 GLN A C 1
ATOM 1443 O O . GLN A 1 176 ? -9.176 -18.437 5.524 1.00 54.53 176 GLN A O 1
ATOM 1448 N N . LEU A 1 177 ? -9.851 -16.449 6.319 1.00 55.06 177 LEU A N 1
ATOM 1449 C CA . LEU A 1 177 ? -11.154 -16.921 6.788 1.00 55.06 177 LEU A CA 1
ATOM 1450 C C . LEU A 1 177 ? -12.097 -17.205 5.613 1.00 55.06 177 LEU A C 1
ATOM 1452 O O . LEU A 1 177 ? -12.688 -18.277 5.570 1.00 55.06 177 LEU A O 1
ATOM 1456 N N . THR A 1 178 ? -12.137 -16.331 4.601 1.00 58.22 178 THR A N 1
ATOM 1457 C CA . THR A 1 178 ? -12.998 -16.531 3.420 1.00 58.22 178 THR A CA 1
ATOM 1458 C C . THR A 1 178 ? -12.648 -17.786 2.619 1.00 58.22 178 THR A C 1
ATOM 1460 O O . THR A 1 178 ? -13.528 -18.407 2.033 1.00 58.22 178 THR A O 1
ATOM 1463 N N . ASN A 1 179 ? -11.374 -18.188 2.597 1.00 52.94 179 ASN A N 1
ATOM 1464 C CA . ASN A 1 179 ? -10.950 -19.384 1.866 1.00 52.94 179 ASN A CA 1
ATOM 1465 C C . ASN A 1 179 ? -11.368 -20.681 2.575 1.00 52.94 179 ASN A C 1
ATOM 1467 O O . ASN A 1 179 ? -11.647 -21.666 1.903 1.00 52.94 179 ASN A O 1
ATOM 1471 N N . ASN A 1 180 ? -11.466 -20.675 3.907 1.00 54.16 180 ASN A N 1
ATOM 1472 C CA . ASN A 1 180 ? -11.907 -21.851 4.662 1.00 54.16 180 ASN A CA 1
ATOM 1473 C C . ASN A 1 180 ? -13.425 -22.071 4.563 1.00 54.16 180 ASN A C 1
ATOM 1475 O O . ASN A 1 180 ? -13.871 -23.213 4.567 1.00 54.16 180 ASN A O 1
ATOM 1479 N N . ASP A 1 181 ? -14.208 -21.000 4.405 1.00 54.06 181 ASP A N 1
ATOM 1480 C CA . ASP A 1 181 ? -15.669 -21.088 4.260 1.00 54.06 181 ASP A CA 1
ATOM 1481 C C . ASP A 1 181 ? -16.112 -21.548 2.855 1.00 54.06 181 ASP A C 1
ATOM 1483 O O . ASP A 1 181 ? -17.283 -21.849 2.646 1.00 54.06 181 ASP A O 1
ATOM 1487 N N . THR A 1 182 ? -15.191 -21.607 1.884 1.00 53.56 182 THR A N 1
ATOM 1488 C CA . THR A 1 182 ? -15.495 -22.016 0.497 1.00 53.56 182 THR A CA 1
ATOM 1489 C C . THR A 1 182 ? -15.168 -23.496 0.223 1.00 53.56 182 THR A C 1
ATOM 1491 O O . THR A 1 182 ? -15.558 -24.022 -0.816 1.00 53.56 182 THR A O 1
ATOM 1494 N N . GLU A 1 183 ? -14.475 -24.183 1.140 1.00 49.81 183 GLU A N 1
ATOM 1495 C CA . GLU A 1 183 ? -14.086 -25.603 1.010 1.00 49.81 183 GLU A CA 1
ATOM 1496 C C . GLU A 1 183 ? -14.851 -26.561 1.955 1.00 49.81 183 GLU A C 1
ATOM 1498 O O . GLU A 1 183 ? -14.509 -27.742 2.028 1.00 49.81 183 GLU A O 1
ATOM 1503 N N . SER A 1 184 ? -15.883 -26.084 2.666 1.00 42.19 184 SER A N 1
ATOM 1504 C CA . SER A 1 184 ? -16.775 -26.913 3.508 1.00 42.19 184 SER A CA 1
ATOM 1505 C C . SER A 1 184 ? -18.134 -27.139 2.854 1.00 42.19 184 SER A C 1
ATOM 1507 O O . SER A 1 184 ? -18.681 -28.251 3.025 1.00 42.19 184 SER A O 1
#

Organism: NCBI:txid2779528